Protein AF-0000000066036162 (afdb_homodimer)

Structure (mmCIF, N/CA/C/O backbone):
data_AF-0000000066036162-model_v1
#
loop_
_entity.id
_entity.type
_entity.pdbx_description
1 polymer 'HTH-type transcriptional regulator NfxB'
#
loop_
_atom_site.group_PDB
_atom_site.id
_atom_site.type_symbol
_atom_site.label_atom_id
_atom_site.label_alt_id
_atom_site.label_comp_id
_atom_site.label_asym_id
_atom_site.label_entity_id
_atom_site.label_seq_id
_atom_site.pdbx_PDB_ins_code
_atom_site.Cartn_x
_atom_site.Cartn_y
_atom_site.Cartn_z
_atom_site.occupancy
_atom_site.B_iso_or_equiv
_atom_site.auth_seq_id
_atom_site.auth_comp_id
_atom_site.auth_asym_id
_atom_site.auth_atom_id
_atom_site.pdbx_PDB_model_num
ATOM 1 N N . MET A 1 1 ? -10.398 25.141 8.586 1 45.78 1 MET A N 1
ATOM 2 C CA . MET A 1 1 ? -10.266 25.594 9.969 1 45.78 1 MET A CA 1
ATOM 3 C C . MET A 1 1 ? -8.938 25.125 10.57 1 45.78 1 MET A C 1
ATOM 5 O O . MET A 1 1 ? -8.609 23.938 10.531 1 45.78 1 MET A O 1
ATOM 9 N N . THR A 1 2 ? -8.062 26.062 10.648 1 52.06 2 THR A N 1
ATOM 10 C CA . THR A 1 2 ? -6.789 25.812 11.32 1 52.06 2 THR A CA 1
ATOM 11 C C . THR A 1 2 ? -7.02 25.203 12.703 1 52.06 2 THR A C 1
ATOM 13 O O . THR A 1 2 ? -7.621 25.844 13.578 1 52.06 2 THR A O 1
ATOM 16 N N . LEU A 1 3 ? -6.93 23.906 12.758 1 55.69 3 LEU A N 1
ATOM 17 C CA . LEU A 1 3 ? -7.199 23.219 14.016 1 55.69 3 LEU A CA 1
ATOM 18 C C . LEU A 1 3 ? -6.309 23.766 15.133 1 55.69 3 LEU A C 1
ATOM 20 O O . LEU A 1 3 ? -5.109 23.984 14.93 1 55.69 3 LEU A O 1
ATOM 24 N N . ILE A 1 4 ? -6.906 24.359 16.219 1 65.94 4 ILE A N 1
ATOM 25 C CA . ILE A 1 4 ? -6.207 24.734 17.438 1 65.94 4 ILE A CA 1
ATOM 26 C C . ILE A 1 4 ? -5.488 23.516 18.016 1 65.94 4 ILE A C 1
ATOM 28 O O . ILE A 1 4 ? -5.789 22.375 17.641 1 65.94 4 ILE A O 1
ATOM 32 N N . SER A 1 5 ? -4.438 23.688 18.812 1 69.56 5 SER A N 1
ATOM 33 C CA . SER A 1 5 ? -3.555 22.672 19.359 1 69.56 5 SER A CA 1
ATOM 34 C C . SER A 1 5 ? -4.352 21.516 19.969 1 69.56 5 SER A C 1
ATOM 36 O O . SER A 1 5 ? -4.027 20.344 19.75 1 69.56 5 SER A O 1
ATOM 38 N N . HIS A 1 6 ? -5.363 21.844 20.688 1 70.69 6 HIS A N 1
ATOM 39 C CA . HIS A 1 6 ? -6.188 20.812 21.312 1 70.69 6 HIS A CA 1
ATOM 40 C C . HIS A 1 6 ? -6.906 19.984 20.25 1 70.69 6 HIS A C 1
ATOM 42 O O . HIS A 1 6 ? -7.004 18.75 20.391 1 70.69 6 HIS A O 1
ATOM 48 N N . ASP A 1 7 ? -7.191 20.594 19.297 1 84.38 7 ASP A N 1
ATOM 49 C CA . ASP A 1 7 ? -7.891 19.922 18.203 1 84.38 7 ASP A CA 1
ATOM 50 C C . ASP A 1 7 ? -6.953 18.969 17.469 1 84.38 7 ASP A C 1
ATOM 52 O O . ASP A 1 7 ? -7.359 17.859 17.078 1 84.38 7 ASP A O 1
ATOM 56 N N . GLU A 1 8 ? -5.676 19.359 17.562 1 85.69 8 GLU A N 1
ATOM 57 C CA . GLU A 1 8 ? -4.723 18.531 16.844 1 85.69 8 GLU A CA 1
ATOM 58 C C . GLU A 1 8 ? -4.445 17.219 17.594 1 85.69 8 GLU A C 1
ATOM 60 O O . GLU A 1 8 ? -4.34 16.156 16.984 1 85.69 8 GLU A O 1
ATOM 65 N N . ARG A 1 9 ? -4.336 17.328 18.875 1 90.44 9 ARG A N 1
ATOM 66 C CA . ARG A 1 9 ? -4.133 16.141 19.703 1 90.44 9 ARG A CA 1
ATOM 67 C C . ARG A 1 9 ? -5.332 15.211 19.625 1 90.44 9 ARG A C 1
ATOM 69 O O . ARG A 1 9 ? -5.168 13.992 19.531 1 90.44 9 ARG A O 1
ATOM 76 N N . LEU A 1 10 ? -6.465 15.852 19.688 1 93.81 10 LEU A N 1
ATOM 77 C CA . LEU A 1 10 ? -7.691 15.062 19.625 1 93.81 10 LEU A CA 1
ATOM 78 C C . LEU A 1 10 ? -7.812 14.359 18.281 1 93.81 10 LEU A C 1
ATOM 80 O O . LEU A 1 10 ? -8.141 13.172 18.219 1 93.81 10 LEU A O 1
ATOM 84 N N . ILE A 1 11 ? -7.477 15.078 17.25 1 94.25 11 ILE A N 1
ATOM 85 C CA . ILE A 1 11 ? -7.586 14.531 15.898 1 94.25 11 ILE A CA 1
ATOM 86 C C . ILE A 1 11 ? -6.633 13.344 15.742 1 94.25 11 ILE A C 1
ATOM 88 O O . ILE A 1 11 ? -6.992 12.32 15.164 1 94.25 11 ILE A O 1
ATOM 92 N N . LYS A 1 12 ? -5.438 13.477 16.281 1 93.88 12 LYS A N 1
ATOM 93 C CA . LYS A 1 12 ? -4.461 12.398 16.219 1 93.88 12 LYS A CA 1
ATOM 94 C C . LYS A 1 12 ? -4.938 11.18 17 1 93.88 12 LYS A C 1
ATOM 96 O O . LYS A 1 12 ? -4.84 10.047 16.531 1 93.88 12 LYS A O 1
ATOM 101 N N . ALA A 1 13 ? -5.457 11.445 18.109 1 95.62 13 ALA A N 1
ATOM 102 C CA . ALA A 1 13 ? -5.973 10.367 18.953 1 95.62 13 ALA A CA 1
ATOM 103 C C . ALA A 1 13 ? -7.133 9.648 18.266 1 95.62 13 ALA A C 1
ATOM 105 O O . ALA 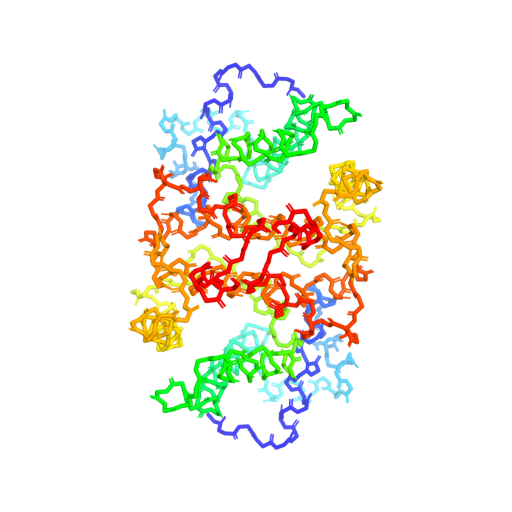A 1 13 ? -7.246 8.422 18.344 1 95.62 13 ALA A O 1
ATOM 106 N N . LEU A 1 14 ? -7.984 10.406 17.641 1 96.88 14 LEU A N 1
ATOM 107 C CA . LEU A 1 14 ? -9.148 9.836 16.969 1 96.88 14 LEU A CA 1
ATOM 108 C C . LEU A 1 14 ? -8.734 9.039 15.75 1 96.88 14 LEU A C 1
ATOM 110 O O . LEU A 1 14 ? -9.359 8.023 15.43 1 96.88 14 LEU A O 1
ATOM 114 N N . ALA A 1 15 ? -7.699 9.5 15.039 1 96.5 15 ALA A N 1
ATOM 115 C CA . ALA A 1 15 ? -7.16 8.742 13.914 1 96.5 15 ALA A CA 1
ATOM 116 C C . ALA A 1 15 ? -6.707 7.352 14.352 1 96.5 15 ALA A C 1
ATOM 118 O O . ALA A 1 15 ? -6.992 6.355 13.68 1 96.5 15 ALA A O 1
ATOM 119 N N . VAL A 1 16 ? -6.062 7.32 15.492 1 96.62 16 VAL A N 1
ATOM 120 C CA . VAL A 1 16 ? -5.598 6.051 16.047 1 96.62 16 VAL A CA 1
ATOM 121 C C . VAL A 1 16 ? -6.797 5.195 16.453 1 96.62 16 VAL A C 1
ATOM 123 O O . VAL A 1 16 ? -6.875 4.016 16.094 1 96.62 16 VAL A O 1
ATOM 126 N N . ALA A 1 17 ? -7.746 5.785 17.078 1 96.69 17 ALA A N 1
ATOM 127 C CA . ALA A 1 17 ? -8.891 5.078 17.641 1 96.69 17 ALA A CA 1
ATOM 128 C C . ALA A 1 17 ? -9.734 4.438 16.531 1 96.69 17 ALA A C 1
ATOM 130 O O . ALA A 1 17 ? -10.18 3.295 16.672 1 96.69 17 ALA A O 1
ATOM 131 N N . ILE A 1 18 ? -9.953 5.152 15.484 1 96 18 ILE A N 1
ATOM 132 C CA . ILE A 1 18 ? -10.828 4.656 14.438 1 96 18 ILE A CA 1
ATOM 133 C C . ILE A 1 18 ? -10.188 3.453 13.75 1 96 18 ILE A C 1
ATOM 135 O O . ILE A 1 18 ? -10.891 2.529 13.32 1 96 18 ILE A O 1
ATOM 139 N N . VAL A 1 19 ? -8.859 3.434 13.664 1 95.75 19 VAL A N 1
ATOM 140 C CA . VAL A 1 19 ? -8.133 2.324 13.047 1 95.75 19 VAL A CA 1
ATOM 141 C C . VAL A 1 19 ? -8.164 1.111 13.977 1 95.75 19 VAL A C 1
ATOM 143 O O . VAL A 1 19 ? -8.414 -0.011 13.531 1 95.75 19 VAL A O 1
ATOM 146 N N . ASP A 1 20 ? -8.008 1.331 15.234 1 94.19 20 ASP A N 1
ATOM 147 C CA . ASP A 1 20 ? -7.953 0.258 16.219 1 94.19 20 ASP A CA 1
ATOM 148 C C . ASP A 1 20 ? -9.336 -0.358 16.438 1 94.19 20 ASP A C 1
ATOM 150 O O . ASP A 1 20 ? -9.445 -1.548 16.734 1 94.19 20 ASP A O 1
ATOM 154 N N . ARG A 1 21 ? -10.328 0.507 16.297 1 94 21 ARG A N 1
ATOM 155 C CA . ARG A 1 21 ? -11.719 0.091 16.516 1 94 21 ARG A CA 1
ATOM 156 C C . ARG A 1 21 ? -12.602 0.535 15.344 1 94 21 ARG A C 1
ATOM 158 O O . ARG A 1 21 ? -13.438 1.424 15.5 1 94 21 ARG A O 1
ATOM 165 N N . PRO A 1 22 ? -12.484 -0.161 14.312 1 90.12 22 PRO A N 1
ATOM 166 C CA . PRO A 1 22 ? -13.164 0.312 13.102 1 90.12 22 PRO A CA 1
ATOM 167 C C . PRO A 1 22 ? -14.688 0.303 13.234 1 90.12 22 PRO A C 1
ATOM 169 O O . PRO A 1 22 ? -15.375 1.055 12.539 1 90.12 22 PRO A O 1
ATOM 172 N N . ARG A 1 23 ? -15.258 -0.4 14.203 1 90.62 23 ARG A N 1
ATOM 173 C CA . ARG A 1 23 ? -16.703 -0.487 14.359 1 90.62 23 ARG A CA 1
ATOM 174 C C . ARG A 1 23 ? -17.156 0.204 15.641 1 90.62 23 ARG A C 1
ATOM 176 O O . ARG A 1 23 ? -18.328 0.103 16.031 1 90.62 23 ARG A O 1
ATOM 183 N N . ALA A 1 24 ? -16.281 0.872 16.234 1 94.75 24 ALA A N 1
ATOM 184 C CA . ALA A 1 24 ? -16.594 1.523 17.5 1 94.75 24 ALA A CA 1
ATOM 185 C C . ALA A 1 24 ? -17.641 2.615 17.312 1 94.75 24 ALA A C 1
ATOM 187 O O . ALA A 1 24 ? -17.641 3.324 16.297 1 94.75 24 ALA A O 1
ATOM 188 N N . THR A 1 25 ? -18.5 2.744 18.297 1 94.56 25 THR A N 1
ATOM 189 C CA . THR A 1 25 ? -19.453 3.848 18.344 1 94.56 25 THR A CA 1
ATOM 190 C C . THR A 1 25 ? -18.734 5.16 18.672 1 94.56 25 THR A C 1
ATOM 192 O O . THR A 1 25 ? -17.578 5.156 19.078 1 94.56 25 THR A O 1
ATOM 195 N N . LEU A 1 26 ? -19.453 6.242 18.469 1 95.12 26 LEU A N 1
ATOM 196 C CA . LEU A 1 26 ? -18.891 7.535 18.844 1 95.12 26 LEU A CA 1
ATOM 197 C C . LEU A 1 26 ? -18.531 7.574 20.328 1 95.12 26 LEU A C 1
ATOM 199 O O . LEU A 1 26 ? -17.516 8.172 20.703 1 95.12 26 LEU A O 1
ATOM 203 N N . LYS A 1 27 ? -19.359 6.949 21.078 1 95.5 27 LYS A N 1
ATOM 204 C CA . LYS A 1 27 ? -19.078 6.879 22.516 1 95.5 27 LYS A CA 1
ATOM 205 C C . LYS A 1 27 ? -17.766 6.152 22.797 1 95.5 27 LYS A C 1
ATOM 207 O O . LYS A 1 27 ? -16.938 6.637 23.562 1 95.5 27 LYS A O 1
ATOM 212 N N . GLU A 1 28 ? -17.594 5.027 22.203 1 96.94 28 GLU A N 1
ATOM 213 C CA . GLU A 1 28 ? -16.375 4.234 22.375 1 96.94 28 GLU A CA 1
ATOM 214 C C . GLU A 1 28 ? -15.148 4.98 21.844 1 96.94 28 GLU A C 1
ATOM 216 O O . GLU A 1 28 ? -14.07 4.914 22.438 1 96.94 28 GLU 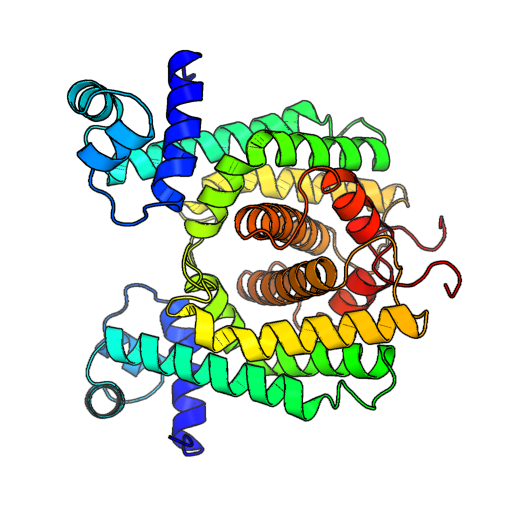A O 1
ATOM 221 N N . LEU A 1 29 ? -15.305 5.691 20.734 1 97.19 29 LEU A N 1
ATOM 222 C CA . LEU A 1 29 ? -14.211 6.48 20.172 1 97.19 29 LEU A CA 1
ATOM 223 C C . LEU A 1 29 ? -13.836 7.621 21.109 1 97.19 29 LEU A C 1
ATOM 225 O O . LEU A 1 29 ? -12.648 7.922 21.281 1 97.19 29 LEU A O 1
ATOM 229 N N . ALA A 1 30 ? -14.836 8.25 21.656 1 96.94 30 ALA A N 1
ATOM 230 C CA . ALA A 1 30 ? -14.602 9.328 22.625 1 96.94 30 ALA A CA 1
ATOM 231 C C . ALA A 1 30 ? -13.773 8.828 23.797 1 96.94 30 ALA A C 1
ATOM 233 O O . ALA A 1 30 ? -12.781 9.453 24.188 1 96.94 30 ALA A O 1
ATOM 234 N N . GLU A 1 31 ? -14.125 7.715 24.312 1 97.12 31 GLU A N 1
ATOM 235 C CA . GLU A 1 31 ? -13.414 7.105 25.438 1 97.12 31 GLU A CA 1
ATOM 236 C C . GLU A 1 31 ? -11.961 6.801 25.062 1 97.12 31 GLU A C 1
ATOM 238 O O . GLU A 1 31 ? -11.047 7.078 25.844 1 97.12 31 GLU A O 1
ATOM 243 N N . ALA A 1 32 ? -11.812 6.258 23.922 1 96.19 32 ALA A N 1
ATOM 244 C CA . ALA A 1 32 ? -10.484 5.902 23.453 1 96.19 32 ALA A CA 1
ATOM 245 C C . ALA A 1 32 ? -9.609 7.141 23.297 1 96.19 32 ALA A C 1
ATOM 247 O O . ALA A 1 32 ? -8.391 7.086 23.484 1 96.19 32 ALA A O 1
ATOM 248 N N . ALA A 1 33 ? -10.234 8.234 22.953 1 95.56 33 ALA A N 1
ATOM 249 C CA . ALA A 1 33 ? -9.508 9.477 22.719 1 95.56 33 ALA A CA 1
ATOM 250 C C . ALA A 1 33 ? -9.367 10.289 24 1 95.56 33 ALA A C 1
ATOM 252 O O . ALA A 1 33 ? -8.719 11.336 24.016 1 95.56 33 ALA A O 1
ATOM 253 N N . GLY A 1 34 ? -10.016 9.844 25.016 1 95.62 34 GLY A N 1
ATOM 254 C CA . GLY A 1 34 ? -9.883 10.492 26.312 1 95.62 34 GLY A CA 1
ATOM 255 C C . GLY A 1 34 ? -10.766 11.719 26.469 1 95.62 34 GLY A C 1
ATOM 256 O O . GLY A 1 34 ? -10.375 12.695 27.109 1 95.62 34 GLY A O 1
ATOM 257 N N . VAL A 1 35 ? -11.883 11.773 25.812 1 96.25 35 VAL A N 1
ATOM 258 C CA . VAL A 1 35 ? -12.82 12.883 25.922 1 96.25 35 VAL A CA 1
ATOM 259 C C . VAL A 1 35 ? -14.227 12.352 26.203 1 96.25 35 VAL A C 1
ATOM 261 O O . VAL A 1 35 ? -14.461 11.141 26.109 1 96.25 35 VAL A O 1
ATOM 264 N N . SER A 1 36 ? -15.055 13.258 26.578 1 95.5 36 SER A N 1
ATOM 265 C CA . SER A 1 36 ? -16.438 12.859 26.797 1 95.5 36 SER A CA 1
ATOM 266 C C . SER A 1 36 ? -17.188 12.68 25.484 1 95.5 36 SER A C 1
ATOM 268 O O . SER A 1 36 ? -16.781 13.234 24.453 1 95.5 36 SER A O 1
ATOM 270 N N . LYS A 1 37 ? -18.219 11.945 25.531 1 94.62 37 LYS A N 1
ATOM 271 C CA . LYS A 1 37 ? -19.094 11.789 24.375 1 94.62 37 LYS A CA 1
ATOM 272 C C . LYS A 1 37 ? -19.625 13.141 23.906 1 94.62 37 LYS A C 1
ATOM 274 O O . LYS A 1 37 ? -19.703 13.406 22.703 1 94.62 37 LYS A O 1
ATOM 279 N N . ALA A 1 38 ? -20 13.977 24.844 1 94.81 38 ALA A N 1
ATOM 280 C CA . ALA A 1 38 ? -20.531 15.305 24.531 1 94.81 38 ALA A CA 1
ATOM 281 C C . ALA A 1 38 ? -19.484 16.141 23.781 1 94.81 38 ALA A C 1
ATOM 283 O O . ALA A 1 38 ? -19.812 16.812 22.797 1 94.81 38 ALA A O 1
ATOM 284 N N . THR A 1 39 ? -18.344 16.078 24.156 1 94.06 39 THR A N 1
ATOM 285 C CA . THR A 1 39 ? -17.25 16.812 23.516 1 94.06 39 THR A CA 1
ATOM 286 C C . THR A 1 39 ? -17.047 16.344 22.078 1 94.06 39 THR A C 1
ATOM 288 O O . THR A 1 39 ? -16.922 17.172 21.172 1 94.06 39 THR A O 1
ATOM 291 N N . LEU A 1 40 ? -17.016 14.977 21.875 1 95.56 40 LEU A N 1
ATOM 292 C CA . LEU A 1 40 ? -16.812 14.445 20.531 1 95.56 40 LEU A CA 1
ATOM 293 C C . LEU A 1 40 ? -17.984 14.781 19.625 1 95.56 40 LEU A C 1
ATOM 295 O O . LEU A 1 40 ? -17.797 15.109 18.453 1 95.56 40 LEU A O 1
ATOM 299 N N . HIS A 1 41 ? -19.141 14.758 20.234 1 94.88 41 HIS A N 1
ATOM 300 C CA . HIS A 1 41 ? -20.328 15.094 19.469 1 94.88 41 HIS A CA 1
ATOM 301 C C . HIS A 1 41 ? -20.297 16.547 19 1 94.88 41 HIS A C 1
ATOM 303 O O . HIS A 1 41 ? -20.672 16.844 17.859 1 94.88 41 HIS A O 1
ATOM 309 N N . ARG A 1 42 ? -19.938 17.422 19.875 1 94.12 42 ARG A N 1
ATOM 310 C CA . ARG A 1 42 ? -19.812 18.828 19.5 1 94.12 42 ARG A CA 1
ATOM 311 C C . ARG A 1 42 ? -18.719 19.016 18.438 1 94.12 42 ARG A C 1
ATOM 313 O O . ARG A 1 42 ? -18.859 19.859 17.547 1 94.12 42 ARG A O 1
ATOM 320 N N . PHE A 1 43 ? -17.766 18.156 18.5 1 93.25 43 PHE A N 1
ATOM 321 C CA . PHE A 1 43 ? -16.578 18.266 17.656 1 93.25 43 PHE A CA 1
ATOM 322 C C . PHE A 1 43 ? -16.891 17.828 16.234 1 93.25 43 PHE A C 1
ATOM 324 O O . PHE A 1 43 ? -16.531 18.5 15.273 1 93.25 43 PHE A O 1
ATOM 331 N N . CYS A 1 44 ? -17.562 16.656 16.031 1 95.38 44 CYS A N 1
ATOM 332 C CA . CYS A 1 44 ? -17.719 16.125 14.68 1 95.38 44 CYS A CA 1
ATOM 333 C C . CYS A 1 44 ? -19.188 15.828 14.383 1 95.38 44 CYS A C 1
ATOM 335 O O . CYS A 1 44 ? -19.562 15.656 13.219 1 95.38 44 CYS A O 1
ATOM 337 N N . GLY A 1 45 ? -20.031 15.711 15.391 1 94.88 45 GLY A N 1
ATOM 338 C CA . GLY A 1 45 ? -21.453 15.445 15.211 1 94.88 45 GLY A CA 1
ATOM 339 C C . GLY A 1 45 ? -21.75 14 14.875 1 94.88 45 GLY A C 1
ATOM 340 O O . GLY A 1 45 ? -22.469 13.328 15.602 1 94.88 45 GLY A O 1
ATOM 341 N N . THR A 1 46 ? -21.141 13.453 13.758 1 94.69 46 THR A N 1
ATOM 342 C CA . THR A 1 46 ? -21.344 12.078 13.312 1 94.69 46 THR A CA 1
ATOM 343 C C . THR A 1 46 ? -20.031 11.398 12.984 1 94.69 46 THR A C 1
ATOM 345 O O . THR A 1 46 ? -19 12.062 12.852 1 94.69 46 THR A O 1
ATOM 348 N N . ARG A 1 47 ? -20.141 10.078 12.891 1 94.12 47 ARG A N 1
ATOM 349 C CA . ARG A 1 47 ? -18.953 9.312 12.523 1 94.12 47 ARG A CA 1
ATOM 350 C C . ARG A 1 47 ? -18.484 9.672 11.117 1 94.12 47 ARG A C 1
ATOM 352 O O . ARG A 1 47 ? -17.281 9.773 10.867 1 94.12 47 ARG A O 1
ATOM 359 N N . ASP A 1 48 ? -19.422 9.891 10.195 1 94.94 48 ASP A N 1
ATOM 360 C CA . ASP A 1 48 ? -19.078 10.25 8.828 1 94.94 48 ASP A CA 1
ATOM 361 C C . ASP A 1 48 ? -18.344 11.594 8.781 1 94.94 48 ASP A C 1
ATOM 363 O O . ASP A 1 48 ? -17.375 11.758 8.039 1 94.94 48 ASP A O 1
ATOM 367 N N . ASN A 1 49 ? -18.797 12.469 9.539 1 96.19 49 ASN A N 1
ATOM 368 C CA . ASN A 1 49 ? -18.141 13.766 9.609 1 96.19 49 ASN A CA 1
ATOM 369 C C . ASN A 1 49 ? -16.75 13.664 10.203 1 96.19 49 ASN A C 1
ATOM 371 O O . ASN A 1 49 ? -15.836 14.383 9.789 1 96.19 49 ASN A O 1
ATOM 375 N N . LEU A 1 50 ? -16.625 12.844 11.227 1 95.94 50 LEU A N 1
ATOM 376 C CA . LEU A 1 50 ? -15.312 12.617 11.812 1 95.94 50 LEU A CA 1
ATOM 377 C C . LEU A 1 50 ? -14.328 12.117 10.75 1 95.94 50 LEU A C 1
ATOM 379 O O . LEU A 1 50 ? -13.211 12.625 10.656 1 95.94 50 LEU A O 1
ATOM 383 N N . VAL A 1 51 ? -14.727 11.141 9.953 1 95.94 51 VAL A N 1
ATOM 384 C CA . VAL A 1 51 ? -13.883 10.57 8.906 1 95.94 51 VAL A CA 1
ATOM 385 C C . VAL A 1 51 ? -13.484 11.664 7.918 1 95.94 51 VAL A C 1
ATOM 387 O O . VAL A 1 51 ? -12.312 11.766 7.539 1 95.94 51 VAL A O 1
ATOM 390 N N . GLN A 1 52 ? -14.422 12.484 7.512 1 95.56 52 GLN A N 1
ATOM 391 C CA . GLN A 1 52 ? -14.148 13.586 6.602 1 95.56 52 GLN A CA 1
ATOM 392 C C . GLN A 1 52 ? -13.141 14.562 7.211 1 95.56 52 GLN A C 1
ATOM 394 O O . GLN A 1 52 ? -12.227 15.023 6.531 1 95.56 52 GLN A O 1
ATOM 399 N N . MET A 1 53 ? -13.32 14.844 8.469 1 95.56 53 MET A N 1
ATOM 400 C CA . MET A 1 53 ? -12.414 15.75 9.172 1 95.56 53 MET A CA 1
ATOM 401 C C . MET A 1 53 ? -11 15.18 9.211 1 95.56 53 MET A C 1
ATOM 403 O O . MET A 1 53 ? -10.031 15.914 9.023 1 95.56 53 MET A O 1
ATOM 407 N N . LEU A 1 54 ? -10.938 13.938 9.469 1 96.75 54 LEU A N 1
ATOM 408 C CA . LEU A 1 54 ? -9.641 13.281 9.508 1 96.75 54 LEU A CA 1
ATOM 409 C C . LEU A 1 54 ? -8.984 13.289 8.125 1 96.75 54 LEU A C 1
ATOM 411 O O . LEU A 1 54 ? -7.781 13.516 8.008 1 96.75 54 LEU A O 1
ATOM 415 N N . GLU A 1 55 ? -9.695 13.039 7.039 1 96.81 55 GLU A N 1
ATOM 416 C CA . GLU A 1 55 ? -9.164 13.117 5.68 1 96.81 55 GLU A CA 1
ATOM 417 C C . GLU A 1 55 ? -8.719 14.539 5.34 1 96.81 55 GLU A C 1
ATOM 419 O O . GLU A 1 55 ? -7.668 14.734 4.734 1 96.81 55 GLU A O 1
ATOM 424 N N . ASP A 1 56 ? -9.531 15.508 5.77 1 95.94 56 ASP A N 1
ATOM 425 C CA . ASP A 1 56 ? -9.164 16.906 5.582 1 95.94 56 ASP A CA 1
ATOM 426 C C . ASP A 1 56 ? -7.848 17.234 6.285 1 95.94 56 ASP A C 1
ATOM 428 O O . ASP A 1 56 ? -6.984 17.906 5.719 1 95.94 56 ASP A O 1
ATOM 432 N N . HIS A 1 57 ? -7.766 16.766 7.457 1 96.25 57 HIS A N 1
ATOM 433 C CA . HIS A 1 57 ? -6.523 16.969 8.203 1 96.25 57 HIS A CA 1
ATOM 434 C C . HIS A 1 57 ? -5.352 16.281 7.508 1 96.25 57 HIS A C 1
ATOM 436 O O . HIS A 1 57 ? -4.25 16.844 7.449 1 96.25 57 HIS A O 1
ATOM 442 N N . GLY A 1 58 ? -5.578 15.086 6.996 1 97.06 58 GLY A N 1
ATOM 443 C CA . GLY A 1 58 ? -4.555 14.406 6.219 1 97.06 58 GLY A CA 1
ATOM 444 C C . GLY A 1 58 ? -4.07 15.211 5.027 1 97.06 58 GLY A C 1
ATOM 445 O O . GLY A 1 58 ? -2.867 15.305 4.781 1 97.06 58 GLY A O 1
ATOM 446 N N . GLU A 1 59 ? -4.992 15.75 4.312 1 96.88 59 GLU A N 1
ATOM 447 C CA . GLU A 1 59 ? -4.641 16.609 3.184 1 96.88 59 GLU A CA 1
ATOM 448 C C . GLU A 1 59 ? -3.77 17.781 3.631 1 96.88 59 GLU A C 1
ATOM 450 O O . GLU A 1 59 ? -2.744 18.062 3.012 1 96.88 59 GLU A O 1
ATOM 455 N N . THR A 1 60 ? -4.172 18.422 4.711 1 96.38 60 THR A N 1
ATOM 456 C CA . THR A 1 60 ? -3.436 19.562 5.246 1 96.38 60 THR A CA 1
ATOM 457 C C . THR A 1 60 ? -2.016 19.156 5.633 1 96.38 60 THR A C 1
ATOM 459 O O . THR A 1 60 ? -1.051 19.828 5.266 1 96.38 60 THR A O 1
ATOM 462 N N . VAL A 1 61 ? -1.894 18.078 6.289 1 96.81 61 VAL A N 1
ATOM 463 C CA . VAL A 1 61 ? -0.607 17.594 6.773 1 96.81 61 VAL A CA 1
ATOM 464 C C . VAL A 1 61 ? 0.3 17.25 5.594 1 96.81 61 VAL A C 1
ATOM 466 O O . VAL A 1 61 ? 1.473 17.641 5.574 1 96.81 61 VAL A O 1
ATOM 469 N N . LEU A 1 62 ? -0.212 16.562 4.586 1 97.69 62 LEU A N 1
ATOM 470 C CA . LEU A 1 62 ? 0.596 16.172 3.434 1 97.69 62 LEU A CA 1
ATOM 471 C C . LEU A 1 62 ? 1.094 17.406 2.68 1 97.69 62 LEU A C 1
ATOM 473 O O . LEU A 1 62 ? 2.236 17.422 2.217 1 97.69 62 LEU A O 1
ATOM 477 N N . ASN A 1 63 ? 0.268 18.375 2.564 1 96.81 63 ASN A N 1
ATOM 478 C CA . ASN A 1 63 ? 0.704 19.625 1.929 1 96.81 63 ASN A CA 1
ATOM 479 C C . ASN A 1 63 ? 1.747 20.344 2.773 1 96.81 63 ASN A C 1
ATOM 481 O O . ASN A 1 63 ? 2.678 20.953 2.236 1 96.81 63 ASN A O 1
ATOM 485 N N . GLN A 1 64 ? 1.57 20.297 4.07 1 96.44 64 GLN A N 1
ATOM 486 C CA . GLN A 1 64 ? 2.557 20.891 4.969 1 96.44 64 GLN A CA 1
ATOM 487 C C . GLN A 1 64 ? 3.902 20.188 4.852 1 96.44 64 GLN A C 1
ATOM 489 O O . GLN A 1 64 ? 4.953 20.828 4.938 1 96.44 64 GLN A O 1
ATOM 494 N N . ILE A 1 65 ? 3.895 18.875 4.723 1 97.5 65 ILE A N 1
ATOM 495 C CA . ILE A 1 65 ? 5.117 18.109 4.531 1 97.5 65 ILE A CA 1
ATOM 496 C C . ILE A 1 65 ? 5.859 18.609 3.297 1 97.5 65 ILE A C 1
ATOM 498 O O . ILE A 1 65 ? 7.066 18.859 3.35 1 97.5 65 ILE A O 1
ATOM 502 N N . ILE A 1 66 ? 5.148 18.781 2.197 1 97.75 66 ILE A N 1
ATOM 503 C CA . ILE A 1 66 ? 5.738 19.25 0.951 1 97.75 66 ILE A CA 1
ATOM 504 C C . ILE A 1 66 ? 6.367 20.625 1.169 1 97.75 66 ILE A C 1
ATOM 506 O O . ILE A 1 66 ? 7.504 20.875 0.75 1 97.75 66 ILE A O 1
ATOM 510 N N . GLN A 1 67 ? 5.656 21.469 1.849 1 95.94 67 GLN A N 1
ATOM 511 C CA . GLN A 1 67 ? 6.137 22.828 2.092 1 95.94 67 GLN A CA 1
ATOM 512 C C . GLN A 1 67 ? 7.371 22.828 2.99 1 95.94 67 GLN A C 1
ATOM 514 O O . GLN A 1 67 ? 8.312 23.594 2.768 1 95.94 67 GLN A O 1
ATOM 519 N N . ALA A 1 68 ? 7.383 21.984 3.889 1 96.38 68 ALA A N 1
ATOM 520 C CA . ALA A 1 68 ? 8.461 21.953 4.875 1 96.38 68 ALA A CA 1
ATOM 521 C C . ALA A 1 68 ? 9.75 21.406 4.262 1 96.38 68 ALA A C 1
ATOM 523 O O . ALA A 1 68 ? 10.844 21.672 4.754 1 96.38 68 ALA A O 1
ATOM 524 N N . CYS A 1 69 ? 9.695 20.641 3.205 1 97 69 CYS A N 1
ATOM 525 C CA . CYS A 1 69 ? 10.836 19.906 2.684 1 97 69 CYS A CA 1
ATOM 526 C C . CYS A 1 69 ? 11.562 20.703 1.606 1 97 69 CYS A C 1
ATOM 528 O O . CYS A 1 69 ? 12.625 20.297 1.133 1 97 69 CYS A O 1
ATOM 530 N N . ASP A 1 70 ? 11.109 21.891 1.204 1 94.06 70 ASP A N 1
ATOM 531 C CA . ASP A 1 70 ? 11.742 22.766 0.23 1 94.06 70 ASP A CA 1
ATOM 532 C C . ASP A 1 70 ? 12.203 21.984 -1 1 94.06 70 ASP A C 1
ATOM 534 O O . ASP A 1 70 ? 13.375 22.062 -1.389 1 94.06 70 ASP A O 1
ATOM 538 N N . LEU A 1 71 ? 11.328 21.234 -1.644 1 95.31 71 LEU A N 1
ATOM 539 C CA . LEU A 1 71 ? 11.625 20.25 -2.68 1 95.31 71 LEU A CA 1
ATOM 540 C C . LEU A 1 71 ? 12.203 20.922 -3.918 1 95.31 71 LEU A C 1
ATOM 542 O O . LEU A 1 71 ? 12.898 20.297 -4.715 1 95.31 71 LEU A O 1
ATOM 546 N N . GLU A 1 72 ? 12.039 22.203 -4.09 1 92 72 GLU A N 1
ATOM 547 C CA . GLU A 1 72 ? 12.461 22.906 -5.293 1 92 72 GLU A CA 1
ATOM 548 C C . GLU A 1 72 ? 13.898 23.406 -5.164 1 92 72 GLU A C 1
ATOM 550 O O . GLU A 1 72 ? 14.586 23.594 -6.172 1 92 72 GLU A O 1
ATOM 555 N N . HIS A 1 73 ? 14.398 23.578 -3.936 1 93.62 73 HIS A N 1
ATOM 556 C CA . HIS A 1 73 ? 15.695 24.219 -3.787 1 93.62 73 HIS A CA 1
ATOM 557 C C . HIS A 1 73 ? 16.688 23.312 -3.07 1 93.62 73 HIS A C 1
ATOM 559 O O . HIS A 1 73 ? 17.891 23.391 -3.32 1 93.62 73 HIS A O 1
ATOM 565 N N . ALA A 1 74 ? 16.219 22.469 -2.211 1 95.31 74 ALA A N 1
ATOM 566 C CA . ALA A 1 74 ? 17.109 21.594 -1.438 1 95.31 74 ALA A CA 1
ATOM 567 C C . ALA A 1 74 ? 17.797 20.578 -2.336 1 95.31 74 ALA A C 1
ATOM 569 O O . ALA A 1 74 ? 17.266 20.219 -3.391 1 95.31 74 ALA A O 1
ATOM 570 N N . GLU A 1 75 ? 19.047 20.141 -1.88 1 97 75 GLU A N 1
ATOM 571 C CA . GLU A 1 75 ? 19.656 19 -2.545 1 97 75 GLU A CA 1
ATOM 572 C C . GLU A 1 75 ? 18.75 17.781 -2.508 1 97 75 GLU A C 1
ATOM 574 O O . GLU A 1 75 ? 18.141 17.484 -1.477 1 97 75 GLU A O 1
ATOM 579 N N . PRO A 1 76 ? 18.672 17.047 -3.592 1 96.75 76 PRO A N 1
ATOM 580 C CA . PRO A 1 76 ? 17.672 15.977 -3.719 1 96.75 76 PRO A CA 1
ATOM 581 C C . PRO A 1 76 ? 17.781 14.938 -2.605 1 96.75 76 PRO A C 1
ATOM 583 O O . PRO A 1 76 ? 16.75 14.523 -2.053 1 96.75 76 PRO A O 1
ATOM 586 N N . LEU A 1 77 ? 18.938 14.531 -2.271 1 96.88 77 LEU A N 1
ATOM 587 C CA . LEU A 1 77 ? 19.094 13.516 -1.241 1 96.88 77 LEU A CA 1
ATOM 588 C C . LEU A 1 77 ? 18.672 14.055 0.124 1 96.88 77 LEU A C 1
ATOM 590 O O . LEU A 1 77 ? 18.016 13.359 0.903 1 96.88 77 LEU A O 1
ATOM 594 N N . GLU A 1 78 ? 19.047 15.258 0.395 1 97.25 78 GLU A N 1
ATOM 595 C CA . GLU A 1 78 ? 18.641 15.906 1.635 1 97.25 78 GLU A CA 1
ATOM 596 C C . GLU A 1 78 ? 17.125 16.047 1.702 1 97.25 78 GLU A C 1
ATOM 598 O O . GLU A 1 78 ? 16.516 15.789 2.744 1 97.25 78 GLU A O 1
ATOM 603 N N . ALA A 1 79 ? 16.531 16.469 0.622 1 98.06 79 ALA A N 1
ATOM 604 C CA . ALA A 1 79 ? 15.078 16.609 0.539 1 98.06 79 ALA A CA 1
ATOM 605 C C . ALA A 1 79 ? 14.375 15.273 0.752 1 98.06 79 ALA A C 1
ATOM 607 O O . ALA A 1 79 ? 13.352 15.203 1.427 1 98.06 79 ALA A O 1
ATOM 608 N N . LEU A 1 80 ? 14.93 14.188 0.2 1 98.25 80 LEU A N 1
ATOM 609 C CA . LEU A 1 80 ? 14.367 12.852 0.363 1 98.25 80 LEU A CA 1
ATOM 610 C C . LEU A 1 80 ? 14.367 12.438 1.831 1 98.25 80 LEU A C 1
ATOM 612 O O . LEU A 1 80 ? 13.375 11.898 2.328 1 98.25 80 LEU A O 1
ATOM 616 N N . GLN A 1 81 ? 15.469 12.703 2.502 1 97.75 81 GLN A N 1
ATOM 617 C CA . GLN A 1 81 ? 15.57 12.391 3.924 1 97.75 81 GLN A CA 1
ATOM 618 C C . GLN A 1 81 ? 14.531 13.164 4.734 1 97.75 81 GLN A C 1
ATOM 620 O O . GLN A 1 81 ? 13.898 12.602 5.629 1 97.75 81 GLN A O 1
ATOM 625 N N . ARG A 1 82 ? 14.367 14.414 4.418 1 98.31 82 ARG A N 1
ATOM 626 C CA . ARG A 1 82 ? 13.359 15.227 5.086 1 98.31 82 ARG A CA 1
ATOM 627 C C . ARG A 1 82 ? 11.953 14.711 4.801 1 98.31 82 ARG A C 1
ATOM 629 O O . ARG A 1 82 ? 11.117 14.633 5.699 1 98.31 82 ARG A O 1
ATOM 636 N N . LEU A 1 83 ? 11.688 14.375 3.523 1 98.62 83 LEU A N 1
ATOM 637 C CA . LEU A 1 83 ? 10.398 13.812 3.139 1 98.62 83 LEU A CA 1
ATOM 638 C C . LEU A 1 83 ? 10.062 12.586 3.99 1 98.62 83 LEU A C 1
ATOM 640 O O . LEU A 1 83 ? 8.961 12.492 4.535 1 98.62 83 LEU A O 1
ATOM 644 N N . ILE A 1 84 ? 11.016 11.688 4.117 1 98.62 84 ILE A N 1
ATOM 645 C CA . ILE A 1 84 ? 10.812 10.461 4.875 1 98.62 84 ILE A CA 1
ATOM 646 C C . ILE A 1 84 ? 10.539 10.797 6.34 1 98.62 84 ILE A C 1
ATOM 648 O O . ILE A 1 84 ? 9.547 10.344 6.918 1 98.62 84 ILE A O 1
ATOM 652 N N . LYS A 1 85 ? 11.367 11.609 6.949 1 98.19 85 LYS A N 1
ATOM 653 C CA . LYS A 1 85 ? 11.258 11.977 8.359 1 98.19 85 LYS A CA 1
ATOM 654 C C . LYS A 1 85 ? 9.93 12.672 8.641 1 98.19 85 LYS A C 1
ATOM 656 O O . LYS A 1 85 ? 9.25 12.352 9.617 1 98.19 85 LYS A O 1
ATOM 661 N N . GLU A 1 86 ? 9.586 13.641 7.801 1 98.19 86 GLU A N 1
ATOM 662 C CA . GLU A 1 86 ? 8.352 14.391 8 1 98.19 86 GLU A CA 1
ATOM 663 C C . GLU A 1 86 ? 7.129 13.484 7.883 1 98.19 86 GLU A C 1
ATOM 665 O O . GLU A 1 86 ? 6.18 13.609 8.664 1 98.19 86 GLU A O 1
ATOM 670 N N . HIS A 1 87 ? 7.086 12.594 6.91 1 98.5 87 HIS A N 1
ATOM 671 C CA . HIS A 1 87 ? 5.977 11.648 6.812 1 98.5 87 HIS A CA 1
ATOM 672 C C . HIS A 1 87 ? 5.875 10.789 8.07 1 98.5 87 HIS A C 1
ATOM 674 O O . HIS A 1 87 ? 4.785 10.625 8.625 1 98.5 87 HIS A O 1
ATOM 680 N N . LEU A 1 88 ? 7.031 10.289 8.547 1 98 88 LEU A N 1
ATOM 681 C CA . LEU A 1 88 ? 7.035 9.375 9.68 1 98 88 LEU A CA 1
ATOM 682 C C . LEU A 1 88 ? 6.609 10.094 10.961 1 98 88 LEU A C 1
ATOM 684 O O . LEU A 1 88 ? 6.137 9.461 11.906 1 98 88 LEU A O 1
ATOM 688 N N . THR A 1 89 ? 6.773 11.422 11.023 1 96.75 89 THR A N 1
ATOM 689 C CA . THR A 1 89 ? 6.289 12.211 12.148 1 96.75 89 THR A CA 1
ATOM 690 C C . THR A 1 89 ? 4.77 12.141 12.242 1 96.75 89 THR A C 1
ATOM 692 O O . THR A 1 89 ? 4.195 12.391 13.305 1 96.75 89 THR A O 1
ATOM 695 N N . HIS A 1 90 ? 4.117 11.781 11.195 1 96.56 90 HIS A N 1
ATOM 696 C CA . HIS A 1 90 ? 2.658 11.719 11.148 1 96.56 90 HIS A CA 1
ATOM 697 C C . HIS A 1 90 ? 2.176 10.305 10.859 1 96.56 90 HIS A C 1
ATOM 699 O O . HIS A 1 90 ? 1.16 10.117 10.188 1 96.56 90 HIS A O 1
ATOM 705 N N . ARG A 1 91 ? 2.906 9.32 11.367 1 96.38 91 ARG A N 1
ATOM 706 C CA . ARG A 1 91 ? 2.68 7.918 11.039 1 96.38 91 ARG A CA 1
ATOM 707 C C . ARG A 1 91 ? 1.257 7.492 11.391 1 96.38 91 ARG A C 1
ATOM 709 O O . ARG A 1 91 ? 0.635 6.719 10.656 1 96.38 91 ARG A O 1
ATOM 716 N N . GLU A 1 92 ? 0.641 8 12.477 1 95.19 92 GLU A N 1
ATOM 717 C CA . GLU A 1 92 ? -0.698 7.586 12.883 1 95.19 92 GLU A CA 1
ATOM 718 C C . GLU A 1 92 ? -1.748 8.039 11.875 1 95.19 92 GLU A C 1
ATOM 720 O O . GLU A 1 92 ? -2.678 7.289 11.562 1 95.19 92 GLU A O 1
ATOM 725 N N . LEU A 1 93 ? -1.571 9.234 11.422 1 96.69 93 LEU A N 1
ATOM 726 C CA . LEU A 1 93 ? -2.479 9.75 10.398 1 96.69 93 LEU A CA 1
ATOM 727 C C . LEU A 1 93 ? -2.324 8.992 9.094 1 96.69 93 LEU A C 1
ATOM 729 O O . LEU A 1 93 ? -3.311 8.727 8.406 1 96.69 93 LEU A O 1
ATOM 733 N N . LEU A 1 94 ? -1.104 8.633 8.734 1 97.56 94 LEU A N 1
ATOM 734 C CA . LEU A 1 94 ? -0.849 7.875 7.508 1 97.56 94 LEU A CA 1
ATOM 735 C C . LEU A 1 94 ? -1.499 6.5 7.574 1 97.56 94 LEU A C 1
ATOM 737 O O . LEU A 1 94 ? -2.066 6.027 6.586 1 97.56 94 LEU A O 1
ATOM 741 N N . VAL A 1 95 ? -1.42 5.863 8.727 1 97.25 95 VAL A N 1
ATOM 742 C CA . VAL A 1 95 ? -2.061 4.566 8.906 1 97.25 95 VAL A CA 1
ATOM 743 C C . VAL A 1 95 ? -3.564 4.695 8.672 1 97.25 95 VAL A C 1
ATOM 745 O O . VAL A 1 95 ? -4.168 3.861 7.988 1 97.25 95 VAL A O 1
ATOM 748 N N . PHE A 1 96 ? -4.16 5.738 9.25 1 97.56 96 PHE A N 1
ATOM 749 C CA . PHE A 1 96 ? -5.578 5.988 9.008 1 97.56 96 PHE A CA 1
ATOM 750 C C . PHE A 1 96 ? -5.863 6.102 7.52 1 97.56 96 PHE A C 1
ATOM 752 O O . PHE A 1 96 ? -6.82 5.512 7.016 1 97.56 96 PHE A O 1
ATOM 759 N N . LEU A 1 97 ? -5.027 6.832 6.762 1 96.62 97 LEU A N 1
ATOM 760 C CA . LEU A 1 97 ? -5.254 7.062 5.34 1 96.62 97 LEU A CA 1
ATOM 761 C C . LEU A 1 97 ? -5.105 5.77 4.551 1 96.62 97 LEU A C 1
ATOM 763 O O . LEU A 1 97 ? -5.781 5.574 3.535 1 96.62 97 LEU A O 1
ATOM 767 N N . VAL A 1 98 ? -4.242 4.805 4.969 1 95 98 VAL A N 1
ATOM 768 C CA . VAL A 1 98 ? -4.121 3.488 4.348 1 95 98 VAL A CA 1
ATOM 769 C C . VAL A 1 98 ? -5.48 2.801 4.324 1 95 98 VAL A C 1
ATOM 771 O O . VAL A 1 98 ? -5.887 2.246 3.301 1 95 98 VAL A O 1
ATOM 774 N N . PHE A 1 99 ? -6.168 2.982 5.398 1 95.12 99 PHE A N 1
ATOM 775 C CA . PHE A 1 99 ? -7.402 2.221 5.543 1 95.12 99 PHE A CA 1
ATOM 776 C C . PHE A 1 99 ? -8.578 2.982 4.953 1 95.12 99 PHE A C 1
ATOM 778 O O . PHE A 1 99 ? -9.695 2.453 4.871 1 95.12 99 PHE A O 1
ATOM 785 N N . GLN A 1 100 ? -8.367 4.242 4.543 1 94.31 100 GLN A N 1
ATOM 786 C CA . GLN A 1 100 ? -9.383 5.012 3.83 1 94.31 100 GLN A CA 1
ATOM 787 C C . GLN A 1 100 ? -9.289 4.785 2.324 1 94.31 100 GLN A C 1
ATOM 789 O O . GLN A 1 100 ? -10.188 5.18 1.573 1 94.31 100 GLN A O 1
ATOM 794 N N . TYR A 1 101 ? -8.219 4.176 1.894 1 94.44 101 TYR A N 1
ATOM 795 C CA . TYR A 1 101 ? -7.945 4.07 0.465 1 94.44 101 TYR A CA 1
ATOM 796 C C . TYR A 1 101 ? -9.031 3.262 -0.24 1 94.44 101 TYR A C 1
ATOM 798 O O . TYR A 1 101 ? -9.336 2.141 0.166 1 94.44 101 TYR A O 1
ATOM 806 N N . ARG A 1 102 ? -9.695 3.838 -1.179 1 93.44 102 ARG A N 1
ATOM 807 C CA . ARG A 1 102 ? -10.75 3.271 -2.016 1 93.44 102 ARG A CA 1
ATOM 808 C C . ARG A 1 102 ? -10.445 3.486 -3.494 1 93.44 102 ARG A C 1
ATOM 810 O O . ARG A 1 102 ? -9.555 4.258 -3.846 1 93.44 102 ARG A O 1
ATOM 817 N N . PRO A 1 103 ? -11.156 2.797 -4.367 1 92.12 103 PRO A N 1
ATOM 818 C CA . PRO A 1 103 ? -10.797 2.836 -5.785 1 92.12 103 PRO A CA 1
ATOM 819 C C . PRO A 1 103 ? -10.781 4.254 -6.352 1 92.12 103 PRO A C 1
ATOM 821 O O . PRO A 1 103 ? -9.977 4.562 -7.23 1 92.12 103 PRO A O 1
ATOM 824 N N . ASP A 1 104 ? -11.633 5.086 -5.836 1 91.56 104 ASP A N 1
ATOM 825 C CA . ASP A 1 104 ? -11.727 6.434 -6.383 1 91.56 104 ASP A CA 1
ATOM 826 C C . ASP A 1 104 ? -11.008 7.441 -5.488 1 91.56 104 ASP A C 1
ATOM 828 O O . ASP A 1 104 ? -11.172 8.656 -5.66 1 91.56 104 ASP A O 1
ATOM 832 N N . PHE A 1 105 ? -10.203 6.973 -4.594 1 93.94 105 PHE A N 1
ATOM 833 C CA . PHE A 1 105 ? -9.594 7.816 -3.576 1 93.94 105 PHE A CA 1
ATOM 834 C C . PHE A 1 105 ? -8.688 8.867 -4.215 1 93.94 105 PHE A C 1
ATOM 836 O O . PHE A 1 105 ? -8.656 10.016 -3.766 1 93.94 105 PHE A O 1
ATOM 843 N N . LEU A 1 106 ? -8.047 8.57 -5.328 1 93.81 106 LEU A N 1
ATOM 844 C CA . LEU A 1 106 ? -7.09 9.469 -5.961 1 93.81 106 LEU A CA 1
ATOM 845 C C . LEU A 1 106 ? -7.602 9.938 -7.32 1 93.81 106 LEU A C 1
ATOM 847 O O . LEU A 1 106 ? -6.824 10.422 -8.148 1 93.81 106 LEU A O 1
ATOM 851 N N . ASP A 1 107 ? -8.844 9.703 -7.539 1 92.19 107 ASP A N 1
ATOM 852 C CA . ASP A 1 107 ? -9.438 10.156 -8.789 1 92.19 107 ASP A CA 1
ATOM 853 C C . ASP A 1 107 ? -9.383 11.672 -8.914 1 92.19 107 ASP A C 1
ATOM 855 O O . ASP A 1 107 ? -10.039 12.391 -8.148 1 92.19 107 ASP A O 1
ATOM 859 N N . PRO A 1 108 ? -8.734 12.156 -9.883 1 91.38 108 PRO A N 1
ATOM 860 C CA . PRO A 1 108 ? -8.57 13.609 -9.977 1 91.38 108 PRO A CA 1
ATOM 861 C C . PRO A 1 108 ? -9.875 14.336 -10.297 1 91.38 108 PRO A C 1
ATOM 863 O O . PRO A 1 108 ? -9.969 15.555 -10.117 1 91.38 108 PRO A O 1
ATOM 866 N N . HIS A 1 109 ? -10.844 13.68 -10.789 1 90.31 109 HIS A N 1
ATOM 867 C CA . HIS A 1 109 ? -12.109 14.297 -11.172 1 90.31 109 HIS A CA 1
ATOM 868 C C . HIS A 1 109 ? -13.133 14.188 -10.047 1 90.31 109 HIS A C 1
ATOM 870 O O . HIS A 1 109 ? -14.297 14.562 -10.227 1 90.31 109 HIS A O 1
ATOM 876 N N . GLY A 1 110 ? -12.742 13.758 -8.906 1 90.75 110 GLY A N 1
ATOM 877 C CA . GLY A 1 110 ? -13.602 13.609 -7.742 1 90.75 110 GLY A CA 1
ATOM 878 C C . GLY A 1 110 ? -12.922 14.016 -6.449 1 90.75 110 GLY A C 1
ATOM 879 O O . GLY A 1 110 ? -12.305 15.078 -6.367 1 90.75 110 GLY A O 1
ATOM 880 N N . GLU A 1 111 ? -13.133 13.211 -5.445 1 87.5 111 GLU A N 1
ATOM 881 C CA . GLU A 1 111 ? -12.594 13.477 -4.117 1 87.5 111 GLU A CA 1
ATOM 882 C C . GLU A 1 111 ? -11.062 13.43 -4.125 1 87.5 111 GLU A C 1
ATOM 884 O O . GLU A 1 111 ? -10.414 14.023 -3.266 1 87.5 111 GLU A O 1
ATOM 889 N N . GLY A 1 112 ? -10.578 12.789 -5.121 1 92.88 112 GLY A N 1
ATOM 890 C CA . GLY A 1 112 ? -9.133 12.633 -5.207 1 92.88 112 GLY A CA 1
ATOM 891 C C . GLY A 1 112 ? -8.43 13.891 -5.664 1 92.88 112 GLY A C 1
ATOM 892 O O . GLY A 1 112 ? -7.199 13.984 -5.598 1 92.88 112 GLY A O 1
ATOM 893 N N . ALA A 1 113 ? -9.125 14.883 -6.137 1 94.69 113 ALA A N 1
ATOM 894 C CA . ALA A 1 113 ? -8.555 16.156 -6.543 1 94.69 113 ALA A CA 1
ATOM 895 C C . ALA A 1 113 ? -7.758 16.797 -5.41 1 94.69 113 ALA A C 1
ATOM 897 O O . ALA A 1 113 ? -6.75 17.453 -5.648 1 94.69 113 ALA A O 1
ATOM 898 N N . ARG A 1 114 ? -8.164 16.531 -4.215 1 95.19 114 ARG A N 1
ATOM 899 C CA . ARG A 1 114 ? -7.535 17.141 -3.043 1 95.19 114 ARG A CA 1
ATOM 900 C C . ARG A 1 114 ? -6.09 16.672 -2.9 1 95.19 114 ARG A C 1
ATOM 902 O O . ARG A 1 114 ? -5.27 17.375 -2.289 1 95.19 114 ARG A O 1
ATOM 909 N N . TRP A 1 115 ? -5.766 15.531 -3.451 1 96.94 115 TRP A N 1
ATOM 910 C CA . TRP A 1 115 ? -4.445 14.938 -3.27 1 96.94 115 TRP A CA 1
ATOM 911 C C . TRP A 1 115 ? -3.508 15.328 -4.406 1 96.94 115 TRP A C 1
ATOM 913 O O . TRP A 1 115 ? -2.311 15.039 -4.359 1 96.94 115 TRP A O 1
ATOM 923 N N . GLN A 1 116 ? -4.012 15.977 -5.457 1 96.81 116 GLN A N 1
ATOM 924 C CA . GLN A 1 116 ? -3.264 16.172 -6.699 1 96.81 116 GLN A CA 1
ATOM 925 C C . GLN A 1 116 ? -2.066 17.094 -6.48 1 96.81 116 GLN A C 1
ATOM 927 O O . GLN A 1 116 ? -1.002 16.891 -7.066 1 96.81 116 GLN A O 1
ATOM 932 N N . SER A 1 117 ? -2.26 18.109 -5.656 1 96.94 117 SER A N 1
ATOM 933 C CA . SER A 1 117 ? -1.151 19.016 -5.398 1 96.94 117 SER A CA 1
ATOM 934 C C . SER A 1 117 ? 0.025 18.297 -4.754 1 96.94 117 SER A C 1
ATOM 936 O O . SER A 1 117 ? 1.18 18.531 -5.113 1 96.94 117 SER A O 1
ATOM 938 N N . TYR A 1 118 ? -0.263 17.438 -3.896 1 97.88 118 TYR A N 1
ATOM 939 C CA . TYR A 1 118 ? 0.743 16.641 -3.211 1 97.88 118 TYR A CA 1
ATOM 940 C C . TYR A 1 118 ? 1.463 15.711 -4.188 1 97.88 118 TYR A C 1
ATOM 942 O O . TYR A 1 118 ? 2.695 15.68 -4.227 1 97.88 118 TYR A O 1
ATOM 950 N N . LEU A 1 119 ? 0.729 14.992 -5.016 1 97.81 119 LEU A N 1
ATOM 951 C CA . LEU A 1 119 ? 1.298 14.07 -5.988 1 97.81 119 LEU A CA 1
ATOM 952 C C . LEU A 1 119 ? 2.15 14.805 -7.012 1 97.81 119 LEU A C 1
ATOM 954 O O . LEU A 1 119 ? 3.25 14.367 -7.352 1 97.81 119 LEU A O 1
ATOM 958 N N . GLU A 1 120 ? 1.672 15.898 -7.426 1 97.69 120 GLU A N 1
ATOM 959 C CA . GLU A 1 120 ? 2.383 16.703 -8.422 1 97.69 120 GLU A CA 1
ATOM 960 C C . GLU A 1 120 ? 3.703 17.219 -7.867 1 97.69 120 GLU A C 1
ATOM 962 O O . GLU A 1 120 ? 4.703 17.281 -8.586 1 97.69 120 GLU A O 1
ATOM 967 N N . ALA A 1 121 ? 3.676 17.641 -6.645 1 98.31 121 ALA A N 1
ATOM 968 C CA . ALA A 1 121 ? 4.898 18.125 -6.012 1 98.31 121 ALA A CA 1
ATOM 969 C C . ALA A 1 121 ? 5.949 17.031 -5.934 1 98.31 121 ALA A C 1
ATOM 971 O O . ALA A 1 121 ? 7.129 17.266 -6.199 1 98.31 121 ALA A O 1
ATOM 972 N N . LEU A 1 122 ? 5.523 15.852 -5.578 1 98.5 122 LEU A N 1
ATOM 973 C CA . LEU A 1 122 ? 6.445 14.719 -5.527 1 98.5 122 LEU A CA 1
ATOM 974 C C . LEU A 1 122 ? 6.949 14.367 -6.922 1 98.5 122 LEU A C 1
ATOM 976 O O . LEU A 1 122 ? 8.141 14.102 -7.109 1 98.5 122 LEU A O 1
ATOM 980 N N . ASP A 1 123 ? 6.039 14.352 -7.926 1 98.56 123 ASP A N 1
ATOM 981 C CA . ASP A 1 123 ? 6.457 14.117 -9.305 1 98.56 123 ASP A CA 1
ATOM 982 C C . ASP A 1 123 ? 7.559 15.094 -9.711 1 98.56 123 ASP A C 1
ATOM 984 O O . ASP A 1 123 ? 8.578 14.68 -10.273 1 98.56 123 ASP A O 1
ATOM 988 N N . ALA A 1 124 ? 7.336 16.297 -9.445 1 98.56 124 ALA A N 1
ATOM 989 C CA . ALA A 1 124 ? 8.289 17.344 -9.812 1 98.56 124 ALA A CA 1
ATOM 990 C C . ALA A 1 124 ? 9.617 17.141 -9.078 1 98.56 124 ALA A C 1
ATOM 992 O O . ALA A 1 124 ? 10.688 17.344 -9.656 1 98.56 124 ALA A O 1
ATOM 993 N N . PHE A 1 125 ? 9.539 16.812 -7.902 1 98.62 125 PHE A N 1
ATOM 994 C CA . PHE A 1 125 ? 10.727 16.562 -7.098 1 98.62 125 PHE A CA 1
ATOM 995 C C . PHE A 1 125 ? 11.57 15.453 -7.707 1 98.62 125 PHE A C 1
ATOM 997 O O . PHE A 1 125 ? 12.781 15.617 -7.875 1 98.62 125 PHE A O 1
ATOM 1004 N N . PHE A 1 126 ? 10.945 14.336 -7.973 1 98.5 126 PHE A N 1
ATOM 1005 C CA . PHE A 1 126 ? 11.688 13.203 -8.508 1 98.5 126 PHE A CA 1
ATOM 1006 C C . PHE A 1 126 ? 12.219 13.516 -9.898 1 98.5 126 PHE A C 1
ATOM 1008 O O . PHE A 1 126 ? 13.32 13.086 -10.258 1 98.5 126 PHE A O 1
ATOM 1015 N N . LEU A 1 127 ? 11.422 14.234 -10.672 1 98.44 127 LEU A N 1
ATOM 1016 C CA . LEU A 1 127 ? 11.898 14.648 -11.992 1 98.44 127 LEU A CA 1
ATOM 1017 C C . LEU A 1 127 ? 13.141 15.516 -11.875 1 98.44 127 LEU A C 1
ATOM 1019 O O . LEU A 1 127 ? 14.117 15.312 -12.602 1 98.44 127 LEU A O 1
ATOM 1023 N N . ARG A 1 128 ? 13.18 16.453 -10.992 1 98 128 ARG A N 1
ATOM 1024 C CA . ARG A 1 128 ? 14.328 17.312 -10.75 1 98 128 ARG A CA 1
ATOM 1025 C C . ARG A 1 128 ? 15.547 16.5 -10.32 1 98 128 ARG A C 1
ATOM 1027 O O . ARG A 1 128 ? 16.656 16.734 -10.789 1 98 128 ARG A O 1
ATOM 1034 N N . GLY A 1 129 ? 15.32 15.578 -9.383 1 97.81 129 GLY A N 1
ATOM 1035 C CA . GLY A 1 129 ? 16.406 14.711 -8.953 1 97.81 129 GLY A CA 1
ATOM 1036 C C . GLY A 1 129 ? 16.984 13.891 -10.094 1 97.81 129 GLY A C 1
ATOM 1037 O O . GLY A 1 129 ? 18.188 13.633 -10.117 1 97.81 129 GLY A O 1
ATOM 1038 N N . GLN A 1 130 ? 16.141 13.453 -11 1 97.69 130 GLN A N 1
ATOM 1039 C CA . GLN A 1 130 ? 16.625 12.742 -12.18 1 97.69 130 GLN A CA 1
ATOM 1040 C C . GLN A 1 130 ? 17.438 13.656 -13.086 1 97.69 130 GLN A C 1
ATOM 1042 O O . GLN A 1 130 ? 18.484 13.266 -13.602 1 97.69 130 GLN A O 1
ATOM 1047 N N . GLN A 1 131 ? 16.953 14.828 -13.266 1 97 131 GLN A N 1
ATOM 1048 C CA . GLN A 1 131 ? 17.641 15.805 -14.094 1 97 131 GLN A CA 1
ATOM 1049 C C . GLN A 1 131 ? 19.016 16.141 -13.523 1 97 131 GLN A C 1
ATOM 1051 O O . GLN A 1 131 ? 19.953 16.406 -14.273 1 97 131 GLN A O 1
ATOM 1056 N N . LYS A 1 132 ? 19.172 16.094 -12.242 1 96.94 132 LYS A N 1
ATOM 1057 C CA . LYS A 1 132 ? 20.438 16.375 -11.562 1 96.94 132 LYS A CA 1
ATOM 1058 C C . LYS A 1 132 ? 21.312 15.133 -11.5 1 96.94 132 LYS A C 1
ATOM 1060 O O . LYS A 1 132 ? 22.406 15.164 -10.93 1 96.94 132 LYS A O 1
ATOM 1065 N N . GLY A 1 133 ? 20.797 14.031 -11.938 1 96.81 133 GLY A N 1
ATOM 1066 C CA . GLY A 1 133 ? 21.562 12.797 -12.023 1 96.81 133 GLY A CA 1
ATOM 1067 C C . GLY A 1 133 ? 21.625 12.031 -10.719 1 96.81 133 GLY A C 1
ATOM 1068 O O . GLY A 1 133 ? 22.438 11.117 -10.555 1 96.81 133 GLY A O 1
ATOM 1069 N N . VAL A 1 134 ? 20.766 12.352 -9.828 1 97.38 134 VAL A N 1
ATOM 1070 C CA . VAL A 1 134 ? 20.766 11.719 -8.516 1 97.38 134 VAL A CA 1
ATOM 1071 C C . VAL A 1 134 ? 19.953 10.422 -8.57 1 97.38 134 VAL A C 1
ATOM 1073 O O . VAL A 1 134 ? 20.375 9.398 -8.016 1 97.38 134 VAL A O 1
ATOM 1076 N N . PHE A 1 135 ? 18.797 10.438 -9.219 1 97.88 135 PHE A N 1
ATOM 1077 C CA . PHE A 1 135 ? 17.938 9.273 -9.359 1 97.88 135 PHE A CA 1
ATOM 1078 C C . PHE A 1 135 ? 18.062 8.672 -10.75 1 97.88 135 PHE A C 1
ATOM 1080 O O . PHE A 1 135 ? 18.312 9.383 -11.727 1 97.88 135 PHE A O 1
ATOM 1087 N N . ARG A 1 136 ? 17.969 7.359 -10.797 1 97.06 136 ARG A N 1
ATOM 1088 C CA . ARG A 1 136 ? 18.031 6.66 -12.078 1 97.06 136 ARG A CA 1
ATOM 1089 C C . ARG A 1 136 ? 16.953 7.16 -13.023 1 97.06 136 ARG A C 1
ATOM 1091 O O . ARG A 1 136 ? 15.883 7.602 -12.578 1 97.06 136 ARG A O 1
ATOM 1098 N N . ILE A 1 137 ? 17.141 6.996 -14.391 1 95.56 137 ILE A N 1
ATOM 1099 C CA . ILE A 1 137 ? 16.281 7.664 -15.367 1 95.56 137 ILE A CA 1
ATOM 1100 C C . ILE A 1 137 ? 15.438 6.625 -16.109 1 95.56 137 ILE A C 1
ATOM 1102 O O . ILE A 1 137 ? 14.547 6.98 -16.875 1 95.56 137 ILE A O 1
ATOM 1106 N N . ASP A 1 138 ? 15.703 5.32 -15.93 1 95.5 138 ASP A N 1
ATOM 1107 C CA . ASP A 1 138 ? 14.953 4.285 -16.641 1 95.5 138 ASP A CA 1
ATOM 1108 C C . ASP A 1 138 ? 13.594 4.043 -15.977 1 95.5 138 ASP A C 1
ATOM 1110 O O . ASP A 1 138 ? 12.797 3.236 -16.469 1 95.5 138 ASP A O 1
ATOM 1114 N N . ILE A 1 139 ? 13.297 4.723 -14.883 1 96.88 139 ILE A N 1
ATOM 1115 C CA . ILE A 1 139 ? 12.008 4.73 -14.195 1 96.88 139 ILE A CA 1
ATOM 1116 C C . ILE A 1 139 ? 11.453 6.152 -14.156 1 96.88 139 ILE A C 1
ATOM 1118 O O . ILE A 1 139 ? 12.18 7.105 -13.859 1 96.88 139 ILE A O 1
ATOM 1122 N N . THR A 1 140 ? 10.219 6.293 -14.516 1 97.56 140 THR A N 1
ATOM 1123 C CA . THR A 1 140 ? 9.656 7.633 -14.633 1 97.56 140 THR A CA 1
ATOM 1124 C C . THR A 1 140 ? 9.5 8.273 -13.25 1 97.56 140 THR A C 1
ATOM 1126 O O . THR A 1 140 ? 9.375 7.566 -12.25 1 97.56 140 THR A O 1
ATOM 1129 N N . ALA A 1 141 ? 9.438 9.57 -13.195 1 98.19 141 ALA A N 1
ATOM 1130 C CA . ALA A 1 141 ? 9.234 10.312 -11.953 1 98.19 141 ALA A CA 1
ATOM 1131 C C . ALA A 1 141 ? 7.914 9.93 -11.297 1 98.19 141 ALA A C 1
ATOM 1133 O O . ALA A 1 141 ? 7.84 9.812 -10.07 1 98.19 141 ALA A O 1
ATOM 1134 N N . ALA A 1 142 ? 6.867 9.734 -12.102 1 98.25 142 ALA A N 1
ATOM 1135 C CA . ALA A 1 142 ? 5.555 9.344 -11.586 1 98.25 142 ALA A CA 1
ATOM 1136 C C . ALA A 1 142 ? 5.621 8.008 -10.859 1 98.25 142 ALA A C 1
ATOM 1138 O O . ALA A 1 142 ? 5.039 7.855 -9.781 1 98.25 142 ALA A O 1
ATOM 1139 N N . VAL A 1 143 ? 6.328 7.062 -11.422 1 98.38 143 VAL A N 1
ATOM 1140 C CA . VAL A 1 143 ? 6.469 5.75 -10.805 1 98.38 143 VAL A CA 1
ATOM 1141 C C . VAL A 1 143 ? 7.273 5.871 -9.508 1 98.38 143 VAL A C 1
ATOM 1143 O O . VAL A 1 143 ? 6.973 5.207 -8.516 1 98.38 143 VAL A O 1
ATOM 1146 N N . PHE A 1 144 ? 8.281 6.773 -9.492 1 98.44 144 PHE A N 1
ATOM 1147 C CA . PHE A 1 144 ? 9.016 7.031 -8.258 1 98.44 144 PHE A CA 1
ATOM 1148 C C . PHE A 1 144 ? 8.086 7.527 -7.16 1 98.44 144 PHE A C 1
ATOM 1150 O O . PHE A 1 144 ? 8.156 7.066 -6.02 1 98.44 144 PHE A O 1
ATOM 1157 N N . THR A 1 145 ? 7.234 8.477 -7.543 1 98.62 145 THR A N 1
ATOM 1158 C CA . THR A 1 145 ? 6.266 9.008 -6.594 1 98.62 145 THR A CA 1
ATOM 1159 C C . THR A 1 145 ? 5.402 7.891 -6.016 1 98.62 145 THR A C 1
ATOM 1161 O O . THR A 1 145 ? 5.27 7.77 -4.797 1 98.62 145 THR A O 1
ATOM 1164 N N . GLU A 1 146 ? 4.867 7.039 -6.828 1 98.06 146 GLU A N 1
ATOM 1165 C CA . GLU A 1 146 ? 3.998 5.941 -6.414 1 98.06 146 GLU A CA 1
ATOM 1166 C C . GLU A 1 146 ? 4.73 4.98 -5.48 1 98.06 146 GLU A C 1
ATOM 1168 O O . GLU A 1 146 ? 4.203 4.609 -4.43 1 98.06 146 GLU A O 1
ATOM 1173 N N . LEU A 1 147 ? 5.93 4.586 -5.883 1 97.88 147 LEU A N 1
ATOM 1174 C CA . LEU A 1 147 ? 6.668 3.594 -5.109 1 97.88 147 LEU A CA 1
ATOM 1175 C C . LEU A 1 147 ? 7.16 4.188 -3.795 1 97.88 147 LEU A C 1
ATOM 1177 O O . LEU A 1 147 ? 7.23 3.486 -2.781 1 97.88 147 LEU A O 1
ATOM 1181 N N . PHE A 1 148 ? 7.512 5.508 -3.809 1 98.62 148 PHE A N 1
ATOM 1182 C CA . PHE A 1 148 ? 7.887 6.191 -2.574 1 98.62 148 PHE A CA 1
ATOM 1183 C C . PHE A 1 148 ? 6.734 6.172 -1.575 1 98.62 148 PHE A C 1
ATOM 1185 O O . PHE A 1 148 ? 6.902 5.742 -0.433 1 98.62 148 PHE A O 1
ATOM 1192 N N . ILE A 1 149 ? 5.578 6.586 -1.994 1 98.31 149 ILE A N 1
ATOM 1193 C CA . ILE A 1 149 ? 4.391 6.656 -1.146 1 98.31 149 ILE A CA 1
ATOM 1194 C C . ILE A 1 149 ? 4.039 5.262 -0.636 1 98.31 149 ILE A C 1
ATOM 1196 O O . ILE A 1 149 ? 3.812 5.07 0.561 1 98.31 149 ILE A O 1
ATOM 1200 N N . THR A 1 150 ? 4.051 4.324 -1.509 1 97.19 150 THR A N 1
ATOM 1201 C CA . THR A 1 150 ? 3.684 2.957 -1.152 1 97.19 150 THR A CA 1
ATOM 1202 C C . THR A 1 150 ? 4.633 2.4 -0.096 1 97.19 150 THR A C 1
ATOM 1204 O O . THR A 1 150 ? 4.199 1.741 0.85 1 97.19 150 THR A O 1
ATOM 1207 N N . LEU A 1 151 ? 5.93 2.67 -0.211 1 98 151 LEU A N 1
ATOM 1208 C CA . LEU A 1 151 ? 6.91 2.195 0.759 1 98 151 LEU A CA 1
ATOM 1209 C C . LEU A 1 151 ? 6.684 2.84 2.123 1 98 151 LEU A C 1
ATOM 1211 O O . LEU A 1 151 ? 6.711 2.158 3.148 1 98 151 LEU A O 1
ATOM 1215 N N . VAL A 1 152 ? 6.461 4.156 2.145 1 98.5 152 VAL A N 1
ATOM 1216 C CA . VAL A 1 152 ? 6.25 4.879 3.395 1 98.5 152 VAL A CA 1
ATOM 1217 C C . VAL A 1 152 ? 5 4.348 4.094 1 98.5 152 VAL A C 1
ATOM 1219 O O . VAL A 1 152 ? 5.039 4.008 5.277 1 98.5 152 VAL A O 1
ATOM 1222 N N . TYR A 1 153 ? 3.922 4.23 3.334 1 97.56 153 TYR A N 1
ATOM 1223 C CA . TYR A 1 153 ? 2.66 3.771 3.902 1 97.56 153 TYR A CA 1
ATOM 1224 C C . TYR A 1 153 ? 2.75 2.307 4.316 1 97.56 153 TYR A C 1
ATOM 1226 O O . TYR A 1 153 ? 2.209 1.916 5.355 1 97.56 153 TYR A O 1
ATOM 1234 N N . GLY A 1 154 ? 3.416 1.521 3.504 1 97.12 154 GLY A N 1
ATOM 1235 C CA . GLY A 1 154 ? 3.654 0.139 3.887 1 97.12 154 GLY A CA 1
ATOM 1236 C C . GLY A 1 154 ? 4.449 0.005 5.172 1 97.12 154 GLY A C 1
ATOM 1237 O O . GLY A 1 154 ? 4.168 -0.873 5.992 1 97.12 154 GLY A O 1
ATOM 1238 N N . MET A 1 155 ? 5.414 0.853 5.363 1 98.25 155 MET A N 1
ATOM 1239 C CA . MET A 1 155 ? 6.266 0.816 6.551 1 98.25 155 MET A CA 1
ATOM 1240 C C . MET A 1 155 ? 5.469 1.161 7.805 1 98.25 155 MET A C 1
ATOM 1242 O O . M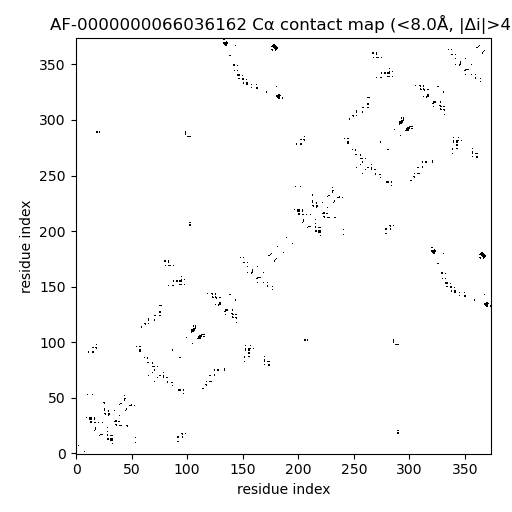ET A 1 155 ? 5.559 0.462 8.812 1 98.25 155 MET A O 1
ATOM 1246 N N . VAL A 1 156 ? 4.676 2.219 7.738 1 97.88 156 VAL A N 1
ATOM 1247 C CA . VAL A 1 156 ? 3.945 2.635 8.93 1 97.88 156 VAL A CA 1
ATOM 1248 C C . VAL A 1 156 ? 2.898 1.582 9.281 1 97.88 156 VAL A C 1
ATOM 1250 O O . VAL A 1 156 ? 2.635 1.334 10.461 1 97.88 156 VAL A O 1
ATOM 1253 N N . ASP A 1 157 ? 2.328 0.971 8.289 1 97.12 157 ASP A N 1
ATOM 1254 C CA . ASP A 1 157 ? 1.389 -0.114 8.555 1 97.12 157 ASP A CA 1
ATOM 1255 C C . ASP A 1 157 ? 2.098 -1.315 9.172 1 97.12 157 ASP A C 1
ATOM 1257 O O . ASP A 1 157 ? 1.565 -1.952 10.086 1 97.12 157 ASP A O 1
ATOM 1261 N N . ALA A 1 158 ? 3.264 -1.668 8.672 1 97.25 158 ALA A N 1
ATOM 1262 C CA . ALA A 1 158 ? 4.059 -2.758 9.234 1 97.25 158 ALA A CA 1
ATOM 1263 C C . ALA A 1 158 ? 4.391 -2.496 10.695 1 97.25 158 ALA A C 1
ATOM 1265 O O . ALA A 1 158 ? 4.359 -3.414 11.523 1 97.25 158 ALA A O 1
ATOM 1266 N N . GLU A 1 159 ? 4.723 -1.251 11.031 1 97.38 159 GLU A N 1
ATOM 1267 C CA . GLU A 1 159 ? 4.977 -0.865 12.414 1 97.38 159 GLU A CA 1
ATOM 1268 C C . GLU A 1 159 ? 3.752 -1.111 13.289 1 97.38 159 GLU A C 1
ATOM 1270 O O . GLU A 1 159 ? 3.863 -1.683 14.375 1 97.38 159 GLU A O 1
ATOM 1275 N N . ARG A 1 160 ? 2.641 -0.675 12.797 1 95.5 160 ARG A N 1
ATOM 1276 C CA . ARG A 1 160 ? 1.393 -0.825 13.539 1 95.5 160 ARG A CA 1
ATOM 1277 C C . ARG A 1 160 ? 1.124 -2.289 13.875 1 95.5 160 ARG A C 1
ATOM 1279 O O . ARG A 1 160 ? 0.659 -2.609 14.969 1 95.5 160 ARG A O 1
ATOM 1286 N N . ARG A 1 161 ? 1.406 -3.188 12.961 1 94.81 161 ARG A N 1
ATOM 1287 C CA . ARG A 1 161 ? 1.119 -4.613 13.094 1 94.81 161 ARG A CA 1
ATOM 1288 C C . ARG A 1 161 ? 2.254 -5.332 13.82 1 94.81 161 ARG A C 1
ATOM 1290 O O . ARG A 1 161 ? 2.223 -6.555 13.969 1 94.81 161 ARG A O 1
ATOM 1297 N N . GLY A 1 162 ? 3.35 -4.613 14.164 1 95.25 162 GLY A N 1
ATOM 1298 C CA . GLY A 1 162 ? 4.445 -5.188 14.93 1 95.25 162 GLY A CA 1
ATOM 1299 C C . GLY A 1 162 ? 5.449 -5.93 14.062 1 95.25 162 GLY A C 1
ATOM 1300 O O . GLY A 1 162 ? 6.27 -6.695 14.578 1 95.25 162 GLY A O 1
ATOM 1301 N N . ARG A 1 163 ? 5.406 -5.758 12.797 1 96.38 163 ARG A N 1
ATOM 1302 C CA . ARG A 1 163 ? 6.305 -6.457 11.883 1 96.38 163 ARG A CA 1
ATOM 1303 C C . ARG A 1 163 ? 7.574 -5.652 11.641 1 96.38 163 ARG A C 1
ATOM 1305 O O . ARG A 1 163 ? 8.547 -6.172 11.086 1 96.38 163 ARG A O 1
ATOM 1312 N N . ALA A 1 164 ? 7.582 -4.383 12 1 96.56 164 ALA A N 1
ATOM 1313 C CA . ALA A 1 164 ? 8.734 -3.496 11.867 1 96.56 164 ALA A CA 1
ATOM 1314 C C . ALA A 1 164 ? 8.914 -2.635 13.117 1 96.56 164 ALA A C 1
ATOM 1316 O O . ALA A 1 164 ? 7.934 -2.17 13.703 1 96.56 164 ALA A O 1
ATOM 1317 N N . ALA A 1 165 ? 10.164 -2.428 13.469 1 95 165 ALA A N 1
ATOM 1318 C CA . ALA A 1 165 ? 10.477 -1.523 14.57 1 95 165 ALA A CA 1
ATOM 1319 C C . ALA A 1 165 ? 10.469 -0.07 14.102 1 95 165 ALA A C 1
ATOM 1321 O O . ALA A 1 165 ? 11.109 0.272 13.109 1 95 165 ALA A O 1
ATOM 1322 N N . SER A 1 166 ? 9.805 0.781 14.914 1 93.75 166 SER A N 1
ATOM 1323 C CA . SER A 1 166 ? 9.664 2.182 14.531 1 93.75 166 SER A CA 1
ATOM 1324 C C . SER A 1 166 ? 10.992 2.924 14.633 1 93.75 166 SER A C 1
ATOM 1326 O O . SER A 1 166 ? 11.227 3.889 13.906 1 93.75 166 SER A O 1
ATOM 1328 N N . SER A 1 167 ? 11.852 2.473 15.438 1 93.06 167 SER A N 1
ATOM 1329 C CA . SER A 1 167 ? 13.086 3.184 15.742 1 93.06 167 SER A CA 1
ATOM 1330 C C . SER A 1 167 ? 14.016 3.229 14.531 1 93.06 167 SER A C 1
ATOM 1332 O O . SER A 1 167 ? 14.844 4.137 14.414 1 93.06 167 SER A O 1
ATOM 1334 N N . ASN A 1 168 ? 13.836 2.387 13.555 1 94 168 ASN A N 1
ATOM 1335 C CA . ASN A 1 168 ? 14.773 2.303 12.438 1 94 168 ASN A CA 1
ATOM 1336 C C . ASN A 1 168 ? 14.062 2.537 11.102 1 94 168 ASN A C 1
ATOM 1338 O O . ASN A 1 168 ? 14.617 2.238 10.047 1 94 168 ASN A O 1
ATOM 1342 N N . SER A 1 169 ? 12.867 3.033 11.148 1 97.56 169 SER A N 1
ATOM 1343 C CA . SER A 1 169 ? 12.039 3.104 9.945 1 97.56 169 SER A CA 1
ATOM 1344 C C . SER A 1 169 ? 12.609 4.102 8.938 1 97.56 169 SER A C 1
ATOM 1346 O O . SER A 1 169 ? 12.633 3.836 7.738 1 97.56 169 SER A O 1
ATOM 1348 N N . ALA A 1 170 ? 13.086 5.266 9.469 1 97.69 170 ALA A N 1
ATOM 1349 C CA . ALA A 1 170 ? 13.625 6.285 8.57 1 97.69 170 ALA A CA 1
ATOM 1350 C C . ALA A 1 170 ? 14.844 5.766 7.812 1 97.69 170 ALA A C 1
ATOM 1352 O O . ALA A 1 170 ? 14.938 5.922 6.59 1 97.69 170 ALA A O 1
ATOM 1353 N N . HIS A 1 171 ? 15.703 5.152 8.555 1 96.94 171 HIS A N 1
ATOM 1354 C CA . HIS A 1 171 ? 16.906 4.59 7.953 1 96.94 171 HIS A CA 1
ATOM 1355 C C . HIS A 1 171 ? 16.562 3.482 6.961 1 96.94 171 HIS A C 1
ATOM 1357 O O . HIS A 1 171 ? 17.078 3.461 5.844 1 96.94 171 HIS A O 1
ATOM 1363 N N . THR A 1 172 ? 15.695 2.59 7.34 1 97.81 172 THR A N 1
ATOM 1364 C CA . THR A 1 172 ? 15.273 1.479 6.492 1 97.81 172 THR A CA 1
ATOM 1365 C C . THR A 1 172 ? 14.656 1.991 5.191 1 97.81 172 THR A C 1
ATOM 1367 O O . THR A 1 172 ? 15.008 1.524 4.105 1 97.81 172 THR A O 1
ATOM 1370 N N . LEU A 1 173 ? 13.758 2.969 5.273 1 98.38 173 LEU A N 1
ATOM 1371 C CA . LEU A 1 173 ? 13.102 3.531 4.102 1 98.38 173 LEU A CA 1
ATOM 1372 C C . LEU A 1 173 ? 14.117 4.184 3.166 1 98.38 173 LEU A C 1
ATOM 1374 O O . LEU A 1 173 ? 14.039 4.012 1.947 1 98.38 173 LEU A O 1
ATOM 1378 N N . GLU A 1 174 ? 15 4.91 3.795 1 97.81 174 GLU A N 1
ATOM 1379 C CA . GLU A 1 174 ? 16.016 5.566 2.982 1 97.81 174 GLU A CA 1
ATOM 1380 C C . GLU A 1 174 ? 16.891 4.543 2.264 1 97.81 174 GLU A C 1
ATOM 1382 O O . GLU A 1 174 ? 17.094 4.633 1.051 1 97.81 174 GLU A O 1
ATOM 1387 N N . GLN A 1 175 ? 17.406 3.535 2.955 1 96.19 175 GLN A N 1
ATOM 1388 C CA . GLN A 1 175 ? 18.281 2.514 2.383 1 96.19 175 GLN A CA 1
ATOM 1389 C C . GLN A 1 175 ? 17.562 1.711 1.306 1 96.19 175 GLN A C 1
ATOM 1391 O O . GLN A 1 175 ? 18.094 1.501 0.216 1 96.19 175 GLN A O 1
ATOM 1396 N N . MET A 1 176 ? 16.344 1.335 1.599 1 96.81 176 MET A N 1
ATOM 1397 C CA . MET A 1 176 ? 15.594 0.515 0.654 1 96.81 176 MET A CA 1
ATOM 1398 C C . MET A 1 176 ? 15.227 1.318 -0.589 1 96.81 176 MET A C 1
ATOM 1400 O O . MET A 1 176 ? 15.297 0.807 -1.708 1 96.81 176 MET A O 1
ATOM 1404 N N . PHE A 1 177 ? 14.828 2.576 -0.384 1 98.12 177 PHE A N 1
ATOM 1405 C CA . PHE A 1 177 ? 14.414 3.367 -1.534 1 98.12 177 PHE A CA 1
ATOM 1406 C C . PHE A 1 177 ? 15.602 3.711 -2.418 1 98.12 177 PHE A C 1
ATOM 1408 O O . PHE A 1 177 ? 15.508 3.658 -3.646 1 98.12 177 PHE A O 1
ATOM 1415 N N . LEU A 1 178 ? 16.75 4.035 -1.815 1 97.25 178 LEU A N 1
ATOM 1416 C CA . LEU A 1 178 ? 17.891 4.539 -2.574 1 97.25 178 LEU A CA 1
ATOM 1417 C C . LEU A 1 178 ? 18.766 3.391 -3.064 1 97.25 178 LEU A C 1
ATOM 1419 O O . LEU A 1 178 ? 19.297 3.439 -4.176 1 97.25 178 LEU A O 1
ATOM 1423 N N . HIS A 1 179 ? 18.922 2.287 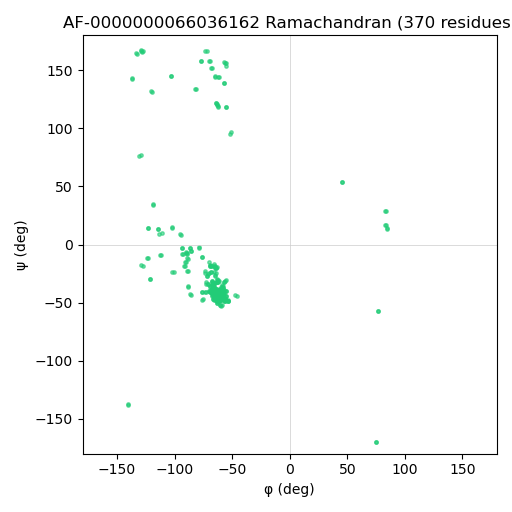-2.227 1 95.81 179 HIS A N 1
ATOM 1424 C CA . HIS A 1 179 ? 19.969 1.319 -2.508 1 95.81 179 HIS A CA 1
ATOM 1425 C C . HIS A 1 179 ? 19.406 -0.086 -2.668 1 95.81 179 HIS A C 1
ATOM 1427 O O . HIS A 1 179 ? 20.109 -1.007 -3.078 1 95.81 179 HIS A O 1
ATOM 1433 N N . GLY A 1 180 ? 18.188 -0.276 -2.328 1 96.81 180 GLY A N 1
ATOM 1434 C CA . GLY A 1 180 ? 17.5 -1.54 -2.582 1 96.81 180 GLY A CA 1
ATOM 1435 C C . GLY A 1 180 ? 17.938 -2.646 -1.64 1 96.81 180 GLY A C 1
ATOM 1436 O O . GLY A 1 180 ? 18.625 -2.393 -0.649 1 96.81 180 GLY A O 1
ATOM 1437 N N . ALA A 1 181 ? 17.562 -3.84 -1.889 1 96.62 181 ALA A N 1
ATOM 1438 C CA . ALA A 1 181 ? 17.672 -4.98 -0.984 1 96.62 181 ALA A CA 1
ATOM 1439 C C . ALA A 1 181 ? 18.984 -5.73 -1.199 1 96.62 181 ALA A C 1
ATOM 1441 O O . ALA A 1 181 ? 19.375 -6.555 -0.37 1 96.62 181 ALA A O 1
ATOM 1442 N N . SER A 1 182 ? 19.625 -5.52 -2.34 1 94.38 182 SER A N 1
ATOM 1443 C CA . SER A 1 182 ? 20.812 -6.297 -2.664 1 94.38 182 SER A CA 1
ATOM 1444 C C . SER A 1 182 ? 21.922 -6.059 -1.647 1 94.38 182 SER A C 1
ATOM 1446 O O . SER A 1 182 ? 22.094 -4.941 -1.162 1 94.38 182 SER A O 1
ATOM 1448 N N . ASN A 1 183 ? 22.578 -7.059 -1.41 1 90.62 183 ASN A N 1
ATOM 1449 C CA . ASN A 1 183 ? 23.766 -6.949 -0.572 1 90.62 183 ASN A CA 1
ATOM 1450 C C . ASN A 1 183 ? 24.844 -6.078 -1.225 1 90.62 183 ASN A C 1
ATOM 1452 O O . ASN A 1 183 ? 25.344 -6.406 -2.299 1 90.62 183 ASN A O 1
ATOM 1456 N N . PRO A 1 184 ? 25.156 -5.137 -0.55 1 82.31 184 PRO A N 1
ATOM 1457 C CA . PRO A 1 184 ? 26.141 -4.242 -1.164 1 82.31 184 PRO A CA 1
ATOM 1458 C C . PRO A 1 184 ? 27.5 -4.91 -1.384 1 82.31 184 PRO A C 1
ATOM 1460 O O . PRO A 1 184 ? 28.281 -4.461 -2.225 1 82.31 184 PRO A O 1
ATOM 1463 N N . ALA A 1 185 ? 27.781 -5.871 -0.587 1 77.56 185 ALA A N 1
ATOM 1464 C CA . ALA A 1 185 ? 29.062 -6.562 -0.764 1 77.56 185 ALA A CA 1
ATOM 1465 C C . ALA A 1 185 ? 29.062 -7.371 -2.059 1 77.56 185 ALA A C 1
ATOM 1467 O O . ALA A 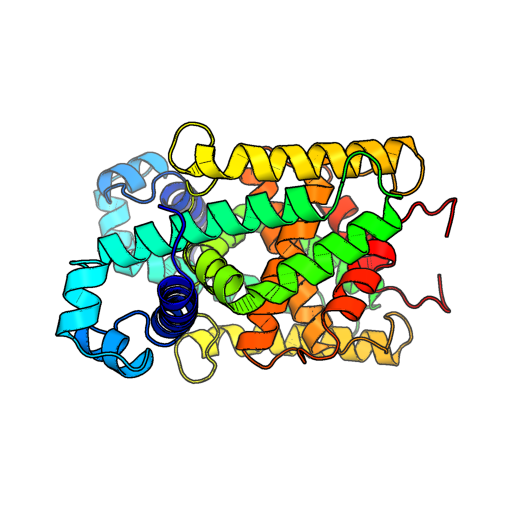1 185 ? 30.125 -7.758 -2.549 1 77.56 185 ALA A O 1
ATOM 1468 N N . ARG A 1 186 ? 27.969 -7.617 -2.59 1 69.69 186 ARG A N 1
ATOM 1469 C CA . ARG A 1 186 ? 27.859 -8.391 -3.82 1 69.69 186 ARG A CA 1
ATOM 1470 C C . ARG A 1 186 ? 27.656 -7.484 -5.023 1 69.69 186 ARG A C 1
ATOM 1472 O O . ARG A 1 186 ? 27.781 -7.918 -6.172 1 69.69 186 ARG A O 1
ATOM 1479 N N . SER A 1 187 ? 27.078 -6.184 -4.715 1 52.78 187 SER A N 1
ATOM 1480 C CA . SER A 1 187 ? 26.75 -5.316 -5.844 1 52.78 187 SER A CA 1
ATOM 1481 C C . SER A 1 187 ? 27.984 -4.551 -6.32 1 52.78 187 SER A C 1
ATOM 1483 O O . SER A 1 187 ? 28.891 -4.262 -5.531 1 52.78 187 SER A O 1
ATOM 1485 N N . MET B 1 1 ? -13.266 -24.922 -3.146 1 46.09 1 MET B N 1
ATOM 1486 C CA . MET B 1 1 ? -13.82 -25.422 -4.406 1 46.09 1 MET B CA 1
ATOM 1487 C C . MET B 1 1 ? -12.914 -25.047 -5.578 1 46.09 1 MET B C 1
ATOM 1489 O O . MET B 1 1 ? -12.57 -23.875 -5.758 1 46.09 1 MET B O 1
ATOM 1493 N N . THR B 1 2 ? -12.258 -26.031 -6.031 1 51.34 2 THR B N 1
ATOM 1494 C CA . THR B 1 2 ? -11.438 -25.859 -7.23 1 51.34 2 THR B CA 1
ATOM 1495 C C . THR B 1 2 ? -12.258 -25.234 -8.359 1 51.34 2 THR B C 1
ATOM 1497 O O . THR B 1 2 ? -13.234 -25.828 -8.828 1 51.34 2 THR B O 1
ATOM 1500 N N . LEU B 1 3 ? -12.18 -23.938 -8.477 1 55.12 3 LEU B N 1
ATOM 1501 C CA . LEU B 1 3 ? -12.953 -23.234 -9.492 1 55.12 3 LEU B CA 1
ATOM 1502 C C . LEU B 1 3 ? -12.68 -23.797 -10.875 1 55.12 3 LEU B C 1
ATOM 1504 O O . LEU B 1 3 ? -11.523 -24.062 -11.227 1 55.12 3 LEU B O 1
ATOM 1508 N N . ILE B 1 4 ? -13.742 -24.359 -11.555 1 64.31 4 ILE B N 1
ATOM 1509 C CA . ILE B 1 4 ? -13.68 -24.734 -12.969 1 64.31 4 ILE B CA 1
ATOM 1510 C C . ILE B 1 4 ? -13.273 -23.531 -13.805 1 64.31 4 ILE B C 1
ATOM 1512 O O . ILE B 1 4 ? -13.359 -22.391 -13.344 1 64.31 4 ILE B O 1
ATOM 1516 N N . SER B 1 5 ? -12.641 -23.734 -15.008 1 69.5 5 SER B N 1
ATOM 1517 C CA . SER B 1 5 ? -12.07 -22.719 -15.891 1 69.5 5 SER B CA 1
ATOM 1518 C C . SER B 1 5 ? -13.031 -21.547 -16.078 1 69.5 5 SER B C 1
ATOM 1520 O O . SER B 1 5 ? -12.625 -20.391 -16.031 1 69.5 5 SER B O 1
ATOM 1522 N N . HIS B 1 6 ? -14.258 -21.844 -16.281 1 70.25 6 HIS B N 1
ATOM 1523 C CA . HIS B 1 6 ? -15.258 -20.797 -16.484 1 70.25 6 HIS B CA 1
ATOM 1524 C C . HIS B 1 6 ? -15.422 -19.953 -15.234 1 70.25 6 HIS B C 1
ATOM 1526 O O . HIS B 1 6 ? -15.547 -18.734 -15.32 1 70.25 6 HIS B O 1
ATOM 1532 N N . ASP B 1 7 ? -15.258 -20.594 -14.234 1 84.06 7 ASP B N 1
ATOM 1533 C CA . ASP B 1 7 ? -15.398 -19.906 -12.953 1 84.06 7 ASP B CA 1
ATOM 1534 C C . ASP B 1 7 ? -14.219 -18.969 -12.703 1 84.06 7 ASP B C 1
ATOM 1536 O O . ASP B 1 7 ? -14.391 -17.875 -12.172 1 84.06 7 ASP B O 1
ATOM 1540 N N . GLU B 1 8 ? -13.125 -19.391 -13.344 1 85.94 8 GLU B N 1
ATOM 1541 C CA . GLU B 1 8 ? -11.938 -18.562 -13.117 1 85.94 8 GLU B CA 1
ATOM 1542 C C . GLU B 1 8 ? -12 -17.266 -13.922 1 85.94 8 GLU B C 1
ATOM 1544 O O . GLU B 1 8 ? -11.617 -16.203 -13.422 1 85.94 8 GLU B O 1
ATOM 1549 N N . ARG B 1 9 ? -12.445 -17.375 -15.125 1 90.44 9 ARG B N 1
ATOM 1550 C CA . ARG B 1 9 ? -12.617 -16.188 -15.953 1 90.44 9 ARG B CA 1
ATOM 1551 C C . ARG B 1 9 ? -13.641 -15.227 -15.352 1 90.44 9 ARG B C 1
ATOM 1553 O O . ARG B 1 9 ? -13.445 -14.016 -15.352 1 90.44 9 ARG B O 1
ATOM 1560 N N . LEU B 1 10 ? -14.695 -15.852 -14.914 1 93.81 10 LEU B N 1
ATOM 1561 C CA . LEU B 1 10 ? -15.758 -15.047 -14.312 1 93.81 10 LEU B CA 1
ATOM 1562 C C . LEU B 1 10 ? -15.266 -14.344 -13.055 1 93.81 10 LEU B C 1
ATOM 1564 O O . LEU B 1 10 ? -15.516 -13.148 -12.859 1 93.81 10 LEU B O 1
ATOM 1568 N N . ILE B 1 11 ? -14.523 -15.062 -12.273 1 94.38 11 ILE B N 1
ATOM 1569 C CA . ILE B 1 11 ? -14.023 -14.516 -11.016 1 94.38 11 ILE B CA 1
ATOM 1570 C C . ILE B 1 11 ? -13.078 -13.352 -11.297 1 94.38 11 ILE B C 1
ATOM 1572 O O . ILE B 1 11 ? -13.133 -12.32 -10.617 1 94.38 11 ILE B O 1
ATOM 1576 N N . LYS B 1 12 ? -12.25 -13.492 -12.305 1 93.88 12 LYS B N 1
ATOM 1577 C C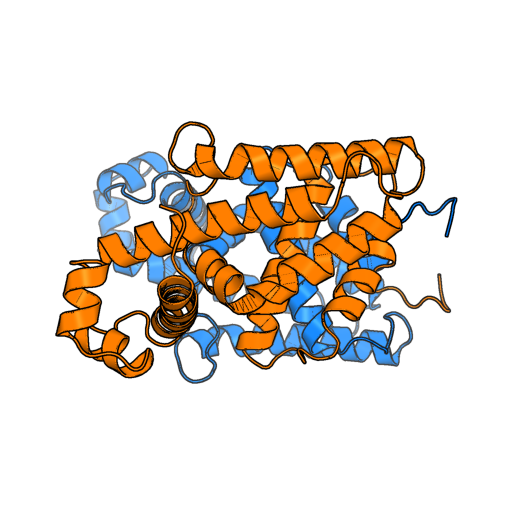A . LYS B 1 12 ? -11.328 -12.43 -12.68 1 93.88 12 LYS B CA 1
ATOM 1578 C C . LYS B 1 12 ? -12.086 -11.195 -13.18 1 93.88 12 LYS B C 1
ATOM 1580 O O . LYS B 1 12 ? -11.766 -10.07 -12.797 1 93.88 12 LYS B O 1
ATOM 1585 N N . ALA B 1 13 ? -13.039 -11.453 -13.953 1 95.56 13 ALA B N 1
ATOM 1586 C CA . ALA B 1 13 ? -13.852 -10.367 -14.477 1 95.56 13 ALA B CA 1
ATOM 1587 C C . ALA B 1 13 ? -14.578 -9.633 -13.359 1 95.56 13 ALA B C 1
ATOM 1589 O O . ALA B 1 13 ? -14.695 -8.406 -13.391 1 95.56 13 ALA B O 1
ATOM 1590 N N . LEU B 1 14 ? -15.078 -10.383 -12.422 1 96.81 14 LEU B N 1
ATOM 1591 C CA . LEU B 1 14 ? -15.82 -9.797 -11.312 1 96.81 14 LEU B CA 1
ATOM 1592 C C . LEU B 1 14 ? -14.898 -9 -10.398 1 96.81 14 LEU B C 1
ATOM 1594 O O . LEU B 1 14 ? -15.305 -7.977 -9.836 1 96.81 14 LEU B O 1
ATOM 1598 N N . ALA B 1 15 ? -13.664 -9.477 -10.211 1 96.5 15 ALA B N 1
ATOM 1599 C CA . ALA B 1 15 ? -12.68 -8.727 -9.438 1 96.5 15 ALA B CA 1
ATOM 1600 C C . ALA B 1 15 ? -12.445 -7.348 -10.039 1 96.5 15 ALA B C 1
ATOM 1602 O O . ALA B 1 15 ? -12.391 -6.348 -9.32 1 96.5 15 ALA B O 1
ATOM 1603 N N . VAL B 1 16 ? -12.367 -7.324 -11.336 1 96.56 16 VAL B N 1
ATOM 1604 C CA . VAL B 1 16 ? -12.172 -6.059 -12.039 1 96.56 16 VAL B CA 1
ATOM 1605 C C . VAL B 1 16 ? -13.414 -5.184 -11.891 1 96.56 16 VAL B C 1
ATOM 1607 O O . VAL B 1 16 ? -13.312 -4.004 -11.547 1 96.56 16 VAL B O 1
ATOM 1610 N N . ALA B 1 17 ? -14.547 -5.754 -12.039 1 96.62 17 ALA B N 1
ATOM 1611 C CA . ALA B 1 17 ? -15.82 -5.027 -12.047 1 96.62 17 ALA B CA 1
ATOM 1612 C C . ALA B 1 17 ? -16.078 -4.379 -10.688 1 96.62 17 ALA B C 1
ATOM 1614 O O . ALA B 1 17 ? -16.516 -3.227 -10.617 1 96.62 17 ALA B O 1
ATOM 1615 N N . ILE B 1 18 ? -15.828 -5.09 -9.641 1 95.94 18 ILE B N 1
ATOM 1616 C CA . ILE B 1 18 ? -16.141 -4.586 -8.312 1 95.94 18 ILE B CA 1
ATOM 1617 C C . ILE B 1 18 ? -15.25 -3.393 -7.984 1 95.94 18 ILE B C 1
ATOM 1619 O O . ILE B 1 18 ? -15.672 -2.461 -7.297 1 95.94 18 ILE B O 1
ATOM 1623 N N . VAL B 1 19 ? -14.016 -3.416 -8.5 1 95.81 19 VAL B N 1
ATOM 1624 C CA . VAL B 1 19 ? -13.078 -2.32 -8.273 1 95.81 19 VAL B CA 1
ATOM 1625 C C . VAL B 1 19 ? -13.492 -1.105 -9.094 1 95.81 19 VAL B C 1
ATOM 1627 O O . VAL B 1 19 ? -13.508 0.021 -8.594 1 95.81 19 VAL B O 1
ATOM 1630 N N . ASP B 1 20 ? -13.914 -1.316 -10.289 1 94.19 20 ASP B N 1
ATOM 1631 C CA . ASP B 1 20 ? -14.281 -0.241 -11.203 1 94.19 20 ASP B CA 1
ATOM 1632 C C . ASP B 1 20 ? -15.602 0.399 -10.797 1 94.19 20 ASP B C 1
ATOM 1634 O O . ASP B 1 20 ? -15.82 1.591 -11.023 1 94.19 20 ASP B O 1
ATOM 1638 N N . ARG B 1 21 ? -16.453 -0.452 -10.258 1 94.06 21 ARG B N 1
ATOM 1639 C CA . ARG B 1 21 ? -17.781 -0.005 -9.836 1 94.06 21 ARG B CA 1
ATOM 1640 C C . ARG B 1 21 ? -18.078 -0.437 -8.406 1 94.06 21 ARG B C 1
ATOM 1642 O O . ARG B 1 21 ? -18.922 -1.308 -8.18 1 94.06 21 ARG B O 1
ATOM 1649 N N . PRO B 1 22 ? -17.516 0.258 -7.523 1 89.81 22 PRO B N 1
ATOM 1650 C CA . PRO B 1 22 ? -17.609 -0.208 -6.137 1 89.81 22 PRO B CA 1
ATOM 1651 C C . PRO B 1 22 ? -19.031 -0.172 -5.586 1 89.81 22 PRO B C 1
ATOM 1653 O O . PRO B 1 22 ? -19.359 -0.914 -4.656 1 89.81 22 PRO B O 1
ATOM 1656 N N . ARG B 1 23 ? -19.922 0.564 -6.172 1 90.81 23 ARG B N 1
ATOM 1657 C CA . ARG B 1 23 ? -21.281 0.673 -5.676 1 90.81 23 ARG B CA 1
ATOM 1658 C C . ARG B 1 23 ? -22.266 -0.003 -6.629 1 90.81 23 ARG B C 1
ATOM 1660 O O . ARG B 1 23 ? -23.484 0.127 -6.469 1 90.81 23 ARG B O 1
ATOM 1667 N N . ALA B 1 24 ? -21.781 -0.693 -7.539 1 94.75 24 ALA B N 1
ATOM 1668 C CA . ALA B 1 24 ? -22.625 -1.34 -8.539 1 94.75 24 ALA B CA 1
ATOM 1669 C C . ALA B 1 24 ? -23.516 -2.414 -7.898 1 94.75 24 ALA B C 1
ATOM 1671 O O . ALA B 1 24 ? -23.062 -3.125 -6.992 1 94.75 24 ALA B O 1
ATOM 1672 N N . THR B 1 25 ? -24.703 -2.541 -8.422 1 94.5 25 THR B N 1
ATOM 1673 C CA . THR B 1 25 ? -25.594 -3.631 -8.039 1 94.5 25 THR B CA 1
ATOM 1674 C C . THR B 1 25 ? -25.109 -4.953 -8.641 1 94.5 25 THR B C 1
ATOM 1676 O O . THR B 1 25 ? -24.25 -4.965 -9.516 1 94.5 25 THR B O 1
ATOM 1679 N N . LEU B 1 26 ? -25.672 -6.027 -8.148 1 95.06 26 LEU B N 1
ATOM 1680 C CA . LEU B 1 26 ? -25.344 -7.332 -8.719 1 95.06 26 LEU B CA 1
ATOM 1681 C C . LEU B 1 26 ? -25.672 -7.375 -10.203 1 95.06 26 LEU B C 1
ATOM 1683 O O . LEU B 1 26 ? -24.953 -7.992 -10.992 1 95.06 26 LEU B O 1
ATOM 1687 N N . LYS B 1 27 ? -26.75 -6.742 -10.531 1 95.5 27 LYS B N 1
ATOM 1688 C CA . LYS B 1 27 ? -27.141 -6.68 -11.938 1 95.5 27 LYS B CA 1
ATOM 1689 C C . LYS B 1 27 ? -26.078 -5.977 -12.773 1 95.5 27 LYS B C 1
ATOM 1691 O O . LYS B 1 27 ? -25.672 -6.473 -13.828 1 95.5 27 LYS B O 1
ATOM 1696 N N . GLU B 1 28 ? -25.625 -4.852 -12.328 1 96.94 28 GLU B N 1
ATOM 1697 C CA . GLU B 1 28 ? -24.609 -4.078 -13.023 1 96.94 28 GLU B CA 1
ATOM 1698 C C . GLU B 1 28 ? -23.281 -4.844 -13.086 1 96.94 28 GLU B C 1
ATOM 1700 O O . GLU B 1 28 ? -22.578 -4.797 -14.094 1 96.94 28 GLU B O 1
ATOM 1705 N N . LEU B 1 29 ? -22.938 -5.551 -12.008 1 97.19 29 LEU B N 1
ATOM 1706 C CA . LEU B 1 29 ? -21.719 -6.359 -11.977 1 97.19 29 LEU B CA 1
ATOM 1707 C C . LEU B 1 29 ? -21.797 -7.508 -12.977 1 97.19 29 LEU B C 1
ATOM 1709 O O . LEU B 1 29 ? -20.812 -7.824 -13.648 1 97.19 29 LEU B O 1
ATOM 1713 N N . ALA B 1 30 ? -22.969 -8.117 -13.039 1 96.94 30 ALA B N 1
ATOM 1714 C CA . ALA B 1 30 ? -23.188 -9.195 -14 1 96.94 30 ALA B CA 1
ATOM 1715 C C . ALA B 1 30 ? -22.953 -8.711 -15.43 1 96.94 30 ALA B C 1
ATOM 1717 O O . ALA B 1 30 ? -22.234 -9.352 -16.203 1 96.94 30 ALA B O 1
ATOM 1718 N N . GLU B 1 31 ? -23.484 -7.582 -15.734 1 97.12 31 GLU B N 1
ATOM 1719 C CA . GLU B 1 31 ? -23.328 -6.984 -17.062 1 97.12 31 GLU B CA 1
ATOM 1720 C C . GLU B 1 31 ? -21.859 -6.703 -17.359 1 97.12 31 GLU B C 1
ATOM 1722 O O . GLU B 1 31 ? -21.375 -7 -18.453 1 97.12 31 GLU B O 1
ATOM 1727 N N . ALA B 1 32 ? -21.219 -6.168 -16.406 1 96.19 32 ALA B N 1
ATOM 1728 C CA . ALA B 1 32 ? -19.797 -5.832 -16.578 1 96.19 32 ALA B CA 1
ATOM 1729 C C . ALA B 1 32 ? -18.969 -7.086 -16.812 1 96.19 32 ALA B C 1
ATOM 1731 O O . ALA B 1 32 ? -17.969 -7.043 -17.516 1 96.19 32 ALA B O 1
ATOM 1732 N N . ALA B 1 33 ? -19.391 -8.164 -16.219 1 95.56 33 ALA B N 1
ATOM 1733 C CA . ALA B 1 33 ? -18.641 -9.414 -16.312 1 95.56 33 ALA B CA 1
ATOM 1734 C C . ALA B 1 33 ? -19.094 -10.227 -17.531 1 95.56 33 ALA B C 1
ATOM 1736 O O . ALA B 1 33 ? -18.531 -11.281 -17.828 1 95.56 33 ALA B O 1
ATOM 1737 N N . GLY B 1 34 ? -20.141 -9.766 -18.156 1 95.62 34 GLY B N 1
ATOM 1738 C CA . GLY B 1 34 ? -20.594 -10.414 -19.375 1 95.62 34 GLY B CA 1
ATOM 1739 C C . GLY B 1 34 ? -21.469 -11.625 -19.125 1 95.62 34 GLY B C 1
ATOM 1740 O O . GLY B 1 34 ? -21.422 -12.609 -19.875 1 95.62 34 GLY B O 1
ATOM 1741 N N . VAL B 1 35 ? -22.188 -11.672 -18.047 1 96.19 35 VAL B N 1
ATOM 1742 C CA . VAL B 1 35 ? -23.109 -12.766 -17.734 1 96.19 35 VAL B CA 1
ATOM 1743 C C . VAL B 1 35 ? -24.469 -12.203 -17.375 1 96.19 35 VAL B C 1
ATOM 1745 O O . VAL B 1 35 ? -24.625 -10.992 -17.188 1 96.19 35 VAL B O 1
ATOM 1748 N N . SER B 1 36 ? -25.406 -13.094 -17.328 1 95.44 36 SER B N 1
ATOM 1749 C CA . SER B 1 36 ? -26.75 -12.672 -16.922 1 95.44 36 SER B CA 1
ATOM 1750 C C . SER B 1 36 ? -26.828 -12.484 -15.414 1 95.44 36 SER B C 1
ATOM 1752 O O . SER B 1 36 ? -26.031 -13.047 -14.672 1 95.44 36 SER B O 1
ATOM 1754 N N . LYS B 1 37 ? -27.766 -11.719 -15.016 1 94.75 37 LYS B N 1
ATOM 1755 C CA . LYS B 1 37 ? -28.031 -11.555 -13.586 1 94.75 37 LYS B CA 1
ATOM 1756 C C . LYS B 1 37 ? -28.344 -12.898 -12.93 1 94.75 37 LYS B C 1
ATOM 1758 O O . LYS B 1 37 ? -27.891 -13.172 -11.82 1 94.75 37 LYS B O 1
ATOM 1763 N N . ALA B 1 38 ? -29.094 -13.727 -13.617 1 94.75 38 ALA B N 1
ATOM 1764 C CA . ALA B 1 38 ? -29.438 -15.047 -13.102 1 94.75 38 ALA B CA 1
ATOM 1765 C C . ALA B 1 38 ? -28.203 -15.898 -12.883 1 94.75 38 ALA B C 1
ATOM 1767 O O . ALA B 1 38 ? -28.078 -16.578 -11.867 1 94.75 38 ALA B O 1
ATOM 1768 N N . THR B 1 39 ? -27.328 -15.859 -13.719 1 94.06 39 THR B N 1
ATOM 1769 C CA . THR B 1 39 ? -26.078 -16.609 -13.633 1 94.06 39 THR B CA 1
ATOM 1770 C C . THR B 1 39 ? -25.266 -16.156 -12.43 1 94.06 39 THR B C 1
ATOM 1772 O O . THR B 1 39 ? -24.766 -16.984 -11.656 1 94.06 39 THR B O 1
ATOM 1775 N N . LEU B 1 40 ? -25.125 -14.797 -12.258 1 95.62 40 LEU B N 1
ATOM 1776 C CA . LEU B 1 40 ? -24.344 -14.273 -11.148 1 95.62 40 LEU B CA 1
ATOM 1777 C C . LEU B 1 40 ? -25 -14.594 -9.812 1 95.62 40 LEU B C 1
ATOM 1779 O O . LEU B 1 40 ? -24.328 -14.93 -8.836 1 95.62 40 LEU B O 1
ATOM 1783 N N . HIS B 1 41 ? -26.297 -14.547 -9.852 1 94.94 41 HIS B N 1
ATOM 1784 C CA . HIS B 1 41 ? -27.047 -14.867 -8.633 1 94.94 41 HIS B CA 1
ATOM 1785 C C . HIS B 1 41 ? -26.828 -16.312 -8.219 1 94.94 41 HIS B C 1
ATOM 1787 O O . HIS B 1 41 ? -26.672 -16.625 -7.035 1 94.94 41 HIS B O 1
ATOM 1793 N N . ARG B 1 42 ? -26.891 -17.188 -9.164 1 94.19 42 ARG B N 1
ATOM 1794 C CA . ARG B 1 42 ? -26.641 -18.594 -8.891 1 94.19 42 ARG B CA 1
ATOM 1795 C C . ARG B 1 42 ? -25.203 -18.797 -8.422 1 94.19 42 ARG B C 1
ATOM 1797 O O . ARG B 1 42 ? -24.938 -19.641 -7.562 1 94.19 42 ARG B O 1
ATOM 1804 N N . PHE B 1 43 ? -24.344 -17.969 -8.898 1 93.31 43 PHE B N 1
ATOM 1805 C CA . PHE B 1 43 ? -22.906 -18.094 -8.648 1 93.31 43 PHE B CA 1
ATOM 1806 C C . PHE B 1 43 ? -22.562 -17.656 -7.234 1 93.31 43 PHE B C 1
ATOM 1808 O O . PHE B 1 43 ? -21.828 -18.344 -6.523 1 93.31 43 PHE B O 1
ATOM 1815 N N . CYS B 1 44 ? -23.078 -16.484 -6.754 1 95.38 44 CYS B N 1
ATOM 1816 C CA . CYS B 1 44 ? -22.609 -15.961 -5.469 1 95.38 44 CYS B CA 1
ATOM 1817 C C . CYS B 1 44 ? -23.797 -15.633 -4.562 1 95.38 44 CYS B C 1
ATOM 1819 O O . CYS B 1 44 ? -23.625 -15.461 -3.354 1 95.38 44 CYS B O 1
ATOM 1821 N N . GLY B 1 45 ? -25 -15.5 -5.105 1 94.75 45 GLY B N 1
ATOM 1822 C CA . GLY B 1 45 ? -26.188 -15.211 -4.324 1 94.75 45 GLY B CA 1
ATOM 1823 C C . GLY B 1 45 ? -26.281 -13.766 -3.891 1 94.75 45 GLY B C 1
ATOM 1824 O O . GLY B 1 45 ? -27.25 -13.078 -4.223 1 94.75 45 GLY B O 1
ATOM 1825 N N . THR B 1 46 ? -25.234 -13.242 -3.148 1 94.62 46 THR B N 1
ATOM 1826 C CA . THR B 1 46 ? -25.203 -11.867 -2.654 1 94.62 46 THR B CA 1
ATOM 1827 C C . THR B 1 46 ? -23.859 -11.211 -2.943 1 94.62 46 THR B C 1
ATOM 1829 O O . THR B 1 46 ? -22.891 -11.891 -3.273 1 94.62 46 THR B O 1
ATOM 1832 N N . ARG B 1 47 ? -23.906 -9.891 -2.816 1 94.12 47 ARG B N 1
ATOM 1833 C CA . ARG B 1 47 ? -22.672 -9.141 -3.012 1 94.12 47 ARG B CA 1
ATOM 1834 C C . ARG B 1 47 ? -21.641 -9.516 -1.954 1 94.12 47 ARG B C 1
ATOM 1836 O O . ARG B 1 47 ? -20.453 -9.633 -2.256 1 94.12 47 ARG B O 1
ATOM 1843 N N . ASP B 1 48 ? -22.078 -9.719 -0.722 1 94.88 48 ASP B N 1
ATOM 1844 C CA . ASP B 1 48 ? -21.172 -10.086 0.361 1 94.88 48 ASP B CA 1
ATOM 1845 C C . ASP B 1 48 ? -20.516 -11.445 0.09 1 94.88 48 ASP B C 1
ATOM 1847 O O . ASP B 1 48 ? -19.328 -11.617 0.323 1 94.88 48 ASP B O 1
ATOM 1851 N N . ASN B 1 49 ? -21.266 -12.305 -0.397 1 96.19 49 ASN B N 1
ATOM 1852 C CA . ASN B 1 49 ? -20.734 -13.617 -0.745 1 96.19 49 ASN B CA 1
ATOM 1853 C C . ASN B 1 49 ? -19.734 -13.523 -1.894 1 96.19 49 ASN B C 1
ATOM 1855 O O . ASN B 1 49 ? -18.75 -14.25 -1.916 1 96.19 49 ASN B O 1
ATOM 1859 N N . LEU B 1 50 ? -20.062 -12.703 -2.865 1 95.94 50 LEU B N 1
ATOM 1860 C CA . LEU B 1 50 ? -19.141 -12.492 -3.967 1 95.94 50 LEU B CA 1
ATOM 1861 C C . LEU B 1 50 ? -17.781 -12.008 -3.449 1 95.94 50 LEU B C 1
ATOM 1863 O O . LEU B 1 50 ? -16.734 -12.531 -3.848 1 95.94 50 LEU B O 1
ATOM 1867 N N . VAL B 1 51 ? -17.781 -11.023 -2.553 1 95.94 51 VAL B N 1
ATOM 1868 C CA . VAL B 1 51 ? -16.562 -10.477 -1.984 1 95.94 51 VAL B CA 1
ATOM 1869 C C . VAL B 1 51 ? -15.773 -11.578 -1.27 1 95.94 51 VAL B C 1
ATOM 1871 O O . VAL B 1 51 ? -14.562 -11.695 -1.439 1 95.94 51 VAL B O 1
ATOM 1874 N N . GLN B 1 52 ? -16.453 -12.391 -0.496 1 95.56 52 GLN B N 1
ATOM 1875 C CA . GLN B 1 52 ? -15.812 -13.5 0.203 1 95.56 52 GLN B CA 1
ATOM 1876 C C . GLN B 1 52 ? -15.195 -14.484 -0.783 1 95.56 52 GLN B C 1
ATOM 1878 O O . GLN B 1 52 ? -14.078 -14.961 -0.575 1 95.56 52 GLN B O 1
ATOM 1883 N N . MET B 1 53 ? -15.914 -14.758 -1.831 1 95.69 53 MET B N 1
ATOM 1884 C CA . MET B 1 53 ? -15.422 -15.68 -2.855 1 95.69 53 MET B CA 1
ATOM 1885 C C . MET B 1 53 ? -14.156 -15.133 -3.516 1 95.69 53 MET B C 1
ATOM 1887 O O . MET B 1 53 ? -13.211 -15.883 -3.77 1 95.69 53 MET B O 1
ATOM 1891 N N . LEU B 1 54 ? -14.195 -13.875 -3.773 1 96.81 54 LEU B N 1
ATOM 1892 C CA . LEU B 1 54 ? -13.031 -13.242 -4.383 1 96.81 54 LEU B CA 1
ATOM 1893 C C . LEU B 1 54 ? -11.844 -13.258 -3.428 1 96.81 54 LEU B C 1
ATOM 1895 O O . LEU B 1 54 ? -10.711 -13.5 -3.85 1 96.81 54 LEU B O 1
ATOM 1899 N N . GLU B 1 55 ? -12 -13.008 -2.145 1 96.88 55 GLU B N 1
ATOM 1900 C CA . GLU B 1 55 ? -10.93 -13.094 -1.156 1 96.88 55 GLU B CA 1
ATOM 1901 C C . GLU B 1 55 ? -10.398 -14.523 -1.042 1 96.88 55 GLU B C 1
ATOM 1903 O O . GLU B 1 55 ? -9.188 -14.734 -0.958 1 96.88 55 GLU B O 1
ATOM 1908 N N . ASP B 1 56 ? -11.328 -15.484 -1.076 1 96 56 ASP B N 1
ATOM 1909 C CA . ASP B 1 56 ? -10.93 -16.891 -1.06 1 96 56 ASP B CA 1
ATOM 1910 C C . ASP B 1 56 ? -10.055 -17.234 -2.268 1 96 56 ASP B C 1
ATOM 1912 O O . ASP B 1 56 ? -9.047 -17.922 -2.133 1 96 56 ASP B O 1
ATOM 1916 N N . HIS B 1 57 ? -10.492 -16.781 -3.352 1 96.31 57 HIS B N 1
ATOM 1917 C CA . HIS B 1 57 ? -9.711 -16.984 -4.562 1 96.31 57 HIS B CA 1
ATOM 1918 C C . HIS B 1 57 ? -8.344 -16.328 -4.457 1 96.31 57 HIS B C 1
ATOM 1920 O O . HIS B 1 57 ? -7.332 -16.891 -4.887 1 96.31 57 HIS B O 1
ATOM 1926 N N . GLY B 1 58 ? -8.297 -15.117 -3.914 1 97.19 58 GLY B N 1
ATOM 1927 C CA . GLY B 1 58 ? -7.027 -14.445 -3.668 1 97.19 58 GLY B CA 1
ATOM 1928 C C . GLY B 1 58 ? -6.078 -15.258 -2.807 1 97.19 58 GLY B C 1
ATOM 1929 O O . GLY B 1 58 ? -4.891 -15.375 -3.115 1 97.19 58 GLY B O 1
ATOM 1930 N N . GLU B 1 59 ? -6.605 -15.789 -1.753 1 96.94 59 GLU B N 1
ATOM 1931 C CA . GLU B 1 59 ? -5.809 -16.656 -0.889 1 96.94 59 GLU B CA 1
ATOM 1932 C C . GLU B 1 59 ? -5.238 -17.844 -1.667 1 96.94 59 GLU B C 1
ATOM 1934 O O . GLU B 1 59 ? -4.047 -18.141 -1.56 1 96.94 59 GLU B O 1
ATOM 1939 N N . THR B 1 60 ? -6.078 -18.484 -2.451 1 96.5 60 THR B N 1
ATOM 1940 C CA . THR B 1 60 ? -5.672 -19.625 -3.252 1 96.5 60 THR B CA 1
ATOM 1941 C C . THR B 1 60 ? -4.559 -19.25 -4.223 1 96.5 60 THR B C 1
ATOM 1943 O O . THR B 1 60 ? -3.541 -19.938 -4.312 1 96.5 60 THR B O 1
ATOM 1946 N N . VAL B 1 61 ? -4.719 -18.172 -4.867 1 96.88 61 VAL B N 1
ATOM 1947 C CA . VAL B 1 61 ? -3.77 -17.703 -5.875 1 96.88 61 VAL B CA 1
ATOM 1948 C C . VAL B 1 61 ? -2.432 -17.375 -5.215 1 96.88 61 VAL B C 1
ATOM 1950 O O . VAL B 1 61 ? -1.374 -17.766 -5.711 1 96.88 61 VAL B O 1
ATOM 1953 N N . LEU B 1 62 ? -2.438 -16.672 -4.09 1 97.69 62 LEU B N 1
ATOM 1954 C CA . LEU B 1 62 ? -1.201 -16.297 -3.416 1 97.69 62 LEU B CA 1
ATOM 1955 C C . LEU B 1 62 ? -0.436 -17.531 -2.947 1 97.69 62 LEU B C 1
ATOM 1957 O O . LEU B 1 62 ? 0.793 -17.578 -3.029 1 97.69 62 LEU B O 1
ATOM 1961 N N . ASN B 1 63 ? -1.143 -18.5 -2.475 1 96.81 63 ASN B N 1
ATOM 1962 C CA . ASN B 1 63 ? -0.485 -19.75 -2.088 1 96.81 63 ASN B CA 1
ATOM 1963 C C . ASN B 1 63 ? 0.07 -20.484 -3.301 1 96.81 63 ASN B C 1
ATOM 1965 O O . ASN B 1 63 ? 1.135 -21.109 -3.225 1 96.81 63 ASN B O 1
ATOM 1969 N N . GLN B 1 64 ? -0.659 -20.438 -4.387 1 96.56 64 GLN B N 1
ATOM 1970 C CA . GLN B 1 64 ? -0.176 -21.047 -5.621 1 96.56 64 GLN B CA 1
ATOM 1971 C C . GLN B 1 64 ? 1.094 -20.359 -6.113 1 96.56 64 GLN B C 1
ATOM 1973 O O . GLN B 1 64 ? 1.994 -21.016 -6.648 1 96.56 64 GLN B O 1
ATOM 1978 N N . ILE B 1 65 ? 1.167 -19.047 -5.996 1 97.56 65 ILE B N 1
ATOM 1979 C CA . ILE B 1 65 ? 2.361 -18.281 -6.363 1 97.56 65 ILE B CA 1
ATOM 1980 C C . ILE B 1 65 ? 3.562 -18.812 -5.578 1 97.56 65 ILE B C 1
ATOM 1982 O O . ILE B 1 65 ? 4.617 -19.078 -6.152 1 97.56 65 ILE B O 1
ATOM 1986 N N . ILE B 1 66 ? 3.396 -18.969 -4.277 1 97.81 66 ILE B N 1
ATOM 1987 C CA . ILE B 1 66 ? 4.465 -19.453 -3.412 1 97.81 66 ILE B CA 1
ATOM 1988 C C . ILE B 1 66 ? 4.918 -20.844 -3.881 1 97.81 66 ILE B C 1
ATOM 1990 O O . ILE B 1 66 ? 6.117 -21.094 -4 1 97.81 66 ILE B O 1
ATOM 1994 N N . GLN B 1 67 ? 3.973 -21.672 -4.18 1 95.94 67 GLN B N 1
ATOM 1995 C CA . GLN B 1 67 ? 4.277 -23.031 -4.602 1 95.94 67 GLN B CA 1
ATOM 1996 C C . GLN B 1 67 ? 4.992 -23.047 -5.949 1 95.94 67 GLN B C 1
ATOM 1998 O O . GLN B 1 67 ? 5.922 -23.828 -6.156 1 95.94 67 GLN B O 1
ATOM 2003 N N . ALA B 1 68 ? 4.625 -22.203 -6.762 1 96.38 68 ALA B N 1
ATOM 2004 C CA . ALA B 1 68 ? 5.16 -22.172 -8.125 1 96.38 68 ALA B CA 1
ATOM 2005 C C . ALA B 1 68 ? 6.59 -21.656 -8.141 1 96.38 68 ALA B C 1
ATOM 2007 O O . ALA B 1 68 ? 7.355 -21.938 -9.062 1 96.38 68 ALA B O 1
ATOM 2008 N N . CYS B 1 69 ? 7.016 -20.891 -7.172 1 97.06 69 CYS B N 1
ATOM 2009 C CA . CYS B 1 69 ? 8.281 -20.172 -7.207 1 97.06 69 CYS B CA 1
ATOM 2010 C C . CYS B 1 69 ? 9.391 -20.984 -6.555 1 97.06 69 CYS B C 1
ATOM 2012 O O . CYS B 1 69 ? 10.562 -20.609 -6.598 1 97.06 69 CYS B O 1
ATOM 2014 N N . ASP B 1 70 ? 9.141 -22.156 -5.988 1 94.06 70 ASP B N 1
ATOM 2015 C CA . ASP B 1 70 ? 10.125 -23.047 -5.383 1 94.06 70 ASP B CA 1
ATOM 2016 C C . ASP B 1 70 ? 11.086 -22.281 -4.484 1 94.06 70 ASP B C 1
ATOM 2018 O O . ASP B 1 70 ? 12.305 -22.375 -4.645 1 94.06 70 ASP B O 1
ATOM 2022 N N . LEU B 1 71 ? 10.602 -21.516 -3.535 1 95.31 71 LEU B N 1
ATOM 2023 C CA . LEU B 1 71 ? 11.336 -20.547 -2.742 1 95.31 71 LEU B CA 1
ATOM 2024 C C . LEU B 1 71 ? 12.391 -21.234 -1.875 1 95.31 71 LEU B C 1
ATOM 2026 O O . LEU B 1 71 ? 13.367 -20.594 -1.468 1 95.31 71 LEU B O 1
ATOM 2030 N N . GLU B 1 72 ? 12.289 -22.5 -1.634 1 92 72 GLU B N 1
ATOM 2031 C CA . GLU B 1 72 ? 13.188 -23.219 -0.732 1 92 72 GLU B CA 1
ATOM 2032 C C . GLU B 1 72 ? 14.422 -23.734 -1.473 1 92 72 GLU B C 1
ATOM 2034 O O . GLU B 1 72 ? 15.477 -23.938 -0.868 1 92 72 GLU B O 1
ATOM 2039 N N . HIS B 1 73 ? 14.336 -23.906 -2.791 1 93.69 73 HIS B N 1
ATOM 2040 C CA . HIS B 1 73 ? 15.43 -24.578 -3.488 1 93.69 73 HIS B CA 1
ATOM 2041 C C . HIS B 1 73 ? 16.016 -23.688 -4.57 1 93.69 73 HIS B C 1
ATOM 2043 O O . HIS B 1 73 ? 17.219 -23.766 -4.863 1 93.69 73 HIS B O 1
ATOM 2049 N N . ALA B 1 74 ? 15.234 -22.828 -5.141 1 95.5 74 ALA B N 1
ATOM 2050 C CA . ALA B 1 74 ? 15.703 -21.969 -6.227 1 95.5 74 ALA B CA 1
ATOM 2051 C C . ALA B 1 74 ? 16.719 -20.953 -5.723 1 95.5 74 ALA B C 1
ATOM 2053 O O . ALA B 1 74 ? 16.703 -20.594 -4.543 1 95.5 74 ALA B O 1
ATOM 2054 N N . GLU B 1 75 ? 17.641 -20.531 -6.672 1 97 75 GLU B N 1
ATOM 2055 C CA . GLU B 1 75 ? 18.5 -19.406 -6.352 1 97 75 GLU B CA 1
ATOM 2056 C C . GLU B 1 75 ? 17.688 -18.172 -5.988 1 97 75 GLU B C 1
ATOM 2058 O O . GLU B 1 75 ? 16.688 -17.859 -6.652 1 97 75 GLU B O 1
ATOM 2063 N N . PRO B 1 76 ? 18.094 -17.438 -4.984 1 96.75 76 PRO B N 1
ATOM 2064 C CA . PRO B 1 76 ? 17.266 -16.359 -4.438 1 96.75 76 PRO B CA 1
ATOM 2065 C C . PRO B 1 76 ? 16.891 -15.312 -5.484 1 96.75 76 PRO B C 1
ATOM 2067 O O . PRO B 1 76 ? 15.727 -14.883 -5.535 1 96.75 76 PRO B O 1
ATOM 2070 N N . LEU B 1 77 ? 17.781 -14.922 -6.301 1 96.88 77 LEU B N 1
ATOM 2071 C CA . LEU B 1 77 ? 17.484 -13.898 -7.297 1 96.88 77 LEU B CA 1
ATOM 2072 C C . LEU B 1 77 ? 16.516 -14.43 -8.344 1 96.88 77 LEU B C 1
ATOM 2074 O O . LEU B 1 77 ? 15.586 -13.719 -8.75 1 96.88 77 LEU B O 1
ATOM 2078 N N . GLU B 1 78 ? 16.719 -15.633 -8.75 1 97.31 78 GLU B N 1
ATOM 2079 C CA . GLU B 1 78 ? 15.797 -16.266 -9.68 1 97.31 78 GLU B CA 1
ATOM 2080 C C . GLU B 1 78 ? 14.406 -16.391 -9.078 1 97.31 78 GLU B C 1
ATOM 2082 O O . GLU B 1 78 ? 13.406 -16.125 -9.75 1 97.31 78 GLU B O 1
ATOM 2087 N N . ALA B 1 79 ? 14.344 -16.812 -7.844 1 98.06 79 ALA B N 1
ATOM 2088 C CA . ALA B 1 79 ? 13.07 -16.938 -7.133 1 98.06 79 ALA B CA 1
ATOM 2089 C C . ALA B 1 79 ? 12.367 -15.594 -7.023 1 98.06 79 ALA B C 1
ATOM 2091 O O . ALA B 1 79 ? 11.148 -15.508 -7.18 1 98.06 79 ALA B O 1
ATOM 2092 N N . LEU B 1 80 ? 13.125 -14.516 -6.777 1 98.25 80 LEU B N 1
ATOM 2093 C CA . LEU B 1 80 ? 12.555 -13.172 -6.68 1 98.25 80 LEU B CA 1
ATOM 2094 C C . LEU B 1 80 ? 11.922 -12.758 -8 1 98.25 80 LEU B C 1
ATOM 2096 O O . LEU B 1 80 ? 10.82 -12.203 -8.016 1 98.25 80 LEU B O 1
ATOM 2100 N N . GLN B 1 81 ? 12.617 -13.023 -9.078 1 97.81 81 GLN B N 1
ATOM 2101 C CA . GLN B 1 81 ? 12.086 -12.711 -10.406 1 97.81 81 GLN B CA 1
ATOM 2102 C C . GLN B 1 81 ? 10.789 -13.469 -10.68 1 97.81 81 GLN B C 1
ATOM 2104 O O . GLN B 1 81 ? 9.836 -12.898 -11.203 1 97.81 81 GLN B O 1
ATOM 2109 N N . ARG B 1 82 ? 10.766 -14.719 -10.32 1 98.31 82 ARG B N 1
ATOM 2110 C CA . ARG B 1 82 ? 9.555 -15.523 -10.484 1 98.31 82 ARG B CA 1
ATOM 2111 C C . ARG B 1 82 ? 8.422 -14.984 -9.609 1 98.31 82 ARG B C 1
ATOM 2113 O O . ARG B 1 82 ? 7.277 -14.898 -10.055 1 98.31 82 ARG B O 1
ATOM 2120 N N . LEU B 1 83 ? 8.75 -14.648 -8.352 1 98.62 83 LEU B N 1
ATOM 2121 C CA . LEU B 1 83 ? 7.766 -14.07 -7.449 1 98.62 83 LEU B CA 1
ATOM 2122 C C . LEU B 1 83 ? 7.105 -12.844 -8.07 1 98.62 83 LEU B C 1
ATOM 2124 O O . LEU B 1 83 ? 5.879 -12.727 -8.078 1 98.62 83 LEU B O 1
ATOM 2128 N N . ILE B 1 84 ? 7.922 -11.953 -8.602 1 98.62 84 ILE B N 1
ATOM 2129 C CA . ILE B 1 84 ? 7.422 -10.719 -9.195 1 98.62 84 ILE B CA 1
ATOM 2130 C C . ILE B 1 84 ? 6.539 -11.047 -10.391 1 98.62 84 ILE B C 1
ATOM 2132 O O . ILE B 1 84 ? 5.398 -10.578 -10.477 1 98.62 84 ILE B O 1
ATOM 2136 N N . LYS B 1 85 ? 7.004 -11.875 -11.305 1 98.19 85 LYS B N 1
ATOM 2137 C CA . LYS B 1 85 ? 6.281 -12.234 -12.516 1 98.19 85 LYS B CA 1
ATOM 2138 C C . LYS B 1 85 ? 4.957 -12.914 -12.188 1 98.19 85 LYS B C 1
ATOM 2140 O O . LYS B 1 85 ? 3.92 -12.578 -12.766 1 98.19 85 LYS B O 1
ATOM 2145 N N . GLU B 1 86 ? 4.996 -13.867 -11.281 1 98.19 86 GLU B N 1
ATOM 2146 C CA . GLU B 1 86 ? 3.787 -14.602 -10.914 1 98.19 86 GLU B CA 1
ATOM 2147 C C . GLU B 1 86 ? 2.754 -13.68 -10.281 1 98.19 86 GLU B C 1
ATOM 2149 O O . GLU B 1 86 ? 1.559 -13.789 -10.562 1 98.19 86 GLU B O 1
ATOM 2154 N N . HIS B 1 87 ? 3.164 -12.805 -9.383 1 98.5 87 HIS B N 1
ATOM 2155 C CA . HIS B 1 87 ? 2.227 -11.844 -8.82 1 98.5 87 HIS B CA 1
ATOM 2156 C C . HIS B 1 87 ? 1.593 -10.984 -9.906 1 98.5 87 HIS B C 1
ATOM 2158 O O . HIS B 1 87 ? 0.373 -10.797 -9.93 1 98.5 87 HIS B O 1
ATOM 2164 N N . LEU B 1 88 ? 2.43 -10.492 -10.844 1 98 88 LEU B N 1
ATOM 2165 C CA . LEU B 1 88 ? 1.944 -9.57 -11.875 1 98 88 LEU B CA 1
ATOM 2166 C C . LEU B 1 88 ? 0.996 -10.281 -12.836 1 98 88 LEU B C 1
ATOM 2168 O O . LEU B 1 88 ? 0.166 -9.641 -13.477 1 98 88 LEU B O 1
ATOM 2172 N N . THR B 1 89 ? 1.097 -11.609 -12.945 1 96.75 89 THR B N 1
ATOM 2173 C CA . THR B 1 89 ? 0.157 -12.391 -13.742 1 96.75 89 THR B CA 1
ATOM 2174 C C . THR B 1 89 ? -1.251 -12.297 -13.164 1 96.75 89 THR B C 1
ATOM 2176 O O . THR B 1 89 ? -2.234 -12.531 -13.867 1 96.75 89 THR B O 1
ATOM 2179 N N . HIS B 1 90 ? -1.384 -11.938 -11.938 1 96.62 90 HIS B N 1
ATOM 2180 C CA . HIS B 1 90 ? -2.672 -11.852 -11.266 1 96.62 90 HIS B CA 1
ATOM 2181 C C . HIS B 1 90 ? -2.959 -10.43 -10.797 1 96.62 90 HIS B C 1
ATOM 2183 O O . HIS B 1 90 ? -3.572 -10.227 -9.742 1 96.62 90 HIS B O 1
ATOM 2189 N N . ARG B 1 91 ? -2.514 -9.461 -11.578 1 96.38 91 ARG B N 1
ATOM 2190 C CA . ARG B 1 91 ? -2.549 -8.055 -11.18 1 96.38 91 ARG B CA 1
ATOM 2191 C C . ARG B 1 91 ? -3.975 -7.609 -10.875 1 96.38 91 ARG B C 1
ATOM 2193 O O . ARG B 1 91 ? -4.199 -6.832 -9.945 1 96.38 91 ARG B O 1
ATOM 2200 N N . GLU B 1 92 ? -5.012 -8.109 -11.578 1 95.19 92 GLU B N 1
ATOM 2201 C CA . GLU B 1 92 ? -6.391 -7.672 -11.352 1 95.19 92 GLU B CA 1
ATOM 2202 C C . GLU B 1 92 ? -6.895 -8.117 -9.984 1 95.19 92 GLU B C 1
ATOM 2204 O O . GLU B 1 92 ? -7.586 -7.355 -9.297 1 95.19 92 GLU B O 1
ATOM 2209 N N . LEU B 1 93 ? -6.559 -9.312 -9.648 1 96.69 93 LEU B N 1
ATOM 2210 C CA . LEU B 1 93 ? -6.934 -9.828 -8.344 1 96.69 93 LEU B CA 1
ATOM 2211 C C . LEU B 1 93 ? -6.211 -9.07 -7.23 1 96.69 93 LEU B C 1
ATOM 2213 O O . LEU B 1 93 ? -6.793 -8.789 -6.18 1 96.69 93 LEU B O 1
ATOM 2217 N N . LEU B 1 94 ? -4.953 -8.719 -7.445 1 97.56 94 LEU B N 1
ATOM 2218 C CA . LEU B 1 94 ? -4.176 -7.977 -6.461 1 97.56 94 LEU B CA 1
ATOM 2219 C C . LEU B 1 94 ? -4.77 -6.59 -6.234 1 97.56 94 LEU B C 1
ATOM 2221 O O . LEU B 1 94 ? -4.844 -6.117 -5.098 1 97.56 94 LEU B O 1
ATOM 2225 N N . VAL B 1 95 ? -5.191 -5.953 -7.309 1 97.25 95 VAL B N 1
ATOM 2226 C CA . VAL B 1 95 ? -5.824 -4.645 -7.191 1 97.25 95 VAL B CA 1
ATOM 2227 C C . VAL B 1 95 ? -7.078 -4.754 -6.324 1 97.25 95 VAL B C 1
ATOM 2229 O O . VAL B 1 95 ? -7.312 -3.912 -5.453 1 97.25 95 VAL B O 1
ATOM 2232 N N . PHE B 1 96 ? -7.883 -5.793 -6.578 1 97.56 96 PHE B N 1
ATOM 2233 C CA . PHE B 1 96 ? -9.055 -6.023 -5.742 1 97.56 96 PHE B CA 1
ATOM 2234 C C . PHE B 1 96 ? -8.664 -6.137 -4.277 1 97.56 96 PHE B C 1
ATOM 2236 O O . PHE B 1 96 ? -9.297 -5.531 -3.408 1 97.56 96 PHE B O 1
ATOM 2243 N N . LEU B 1 97 ? -7.594 -6.875 -3.965 1 96.62 97 LEU B N 1
ATOM 2244 C CA . LEU B 1 97 ? -7.18 -7.105 -2.584 1 96.62 97 LEU B CA 1
ATOM 2245 C C . LEU B 1 97 ? -6.684 -5.816 -1.941 1 96.62 97 LEU B C 1
ATOM 2247 O O . LEU B 1 97 ? -6.844 -5.617 -0.735 1 96.62 97 LEU B O 1
ATOM 2251 N N . VAL B 1 98 ? -6.074 -4.863 -2.697 1 95.12 98 VAL B N 1
ATOM 2252 C CA . VAL B 1 98 ? -5.676 -3.551 -2.201 1 95.12 98 VAL B CA 1
ATOM 2253 C C . VAL B 1 98 ? -6.883 -2.844 -1.585 1 95.12 98 VAL B C 1
ATOM 2255 O O . VAL B 1 98 ? -6.789 -2.283 -0.49 1 95.12 98 VAL B O 1
ATOM 2258 N N . PHE B 1 99 ? -7.973 -3.018 -2.248 1 95.19 99 PHE B N 1
ATOM 2259 C CA . PHE B 1 99 ? -9.133 -2.238 -1.841 1 95.19 99 PHE B CA 1
ATOM 2260 C C . PHE B 1 99 ? -9.953 -2.988 -0.794 1 95.19 99 PHE B C 1
ATOM 2262 O O . PHE B 1 99 ? -10.914 -2.447 -0.245 1 95.19 99 PHE B O 1
ATOM 2269 N N . GLN B 1 100 ? -9.594 -4.254 -0.508 1 94.31 100 GLN B N 1
ATOM 2270 C CA . GLN B 1 100 ? -10.211 -5.012 0.579 1 94.31 100 GLN B CA 1
ATOM 2271 C C . GLN B 1 100 ? -9.461 -4.793 1.891 1 94.31 100 GLN B C 1
ATOM 2273 O O . GLN B 1 100 ? -9.938 -5.184 2.957 1 94.31 100 GLN B O 1
ATOM 2278 N N . TYR B 1 101 ? -8.312 -4.199 1.802 1 94.38 101 TYR B N 1
ATOM 2279 C CA . TYR B 1 101 ? -7.441 -4.098 2.965 1 94.38 101 TYR B CA 1
ATOM 2280 C C . TYR B 1 101 ? -8.102 -3.279 4.07 1 94.38 101 TYR B C 1
ATOM 2282 O O . TYR B 1 101 ? -8.555 -2.156 3.838 1 94.38 101 TYR B O 1
ATOM 2290 N N . ARG B 1 102 ? -8.289 -3.842 5.227 1 93.31 102 ARG B N 1
ATOM 2291 C CA . ARG B 1 102 ? -8.867 -3.266 6.438 1 93.31 102 ARG B CA 1
ATOM 2292 C C . ARG B 1 102 ? -7.945 -3.479 7.633 1 93.31 102 ARG B C 1
ATOM 2294 O O . ARG B 1 102 ? -6.996 -4.262 7.562 1 93.31 102 ARG B O 1
ATOM 2301 N N . PRO B 1 103 ? -8.18 -2.791 8.711 1 92.12 103 PRO B N 1
ATOM 2302 C CA . PRO B 1 103 ? -7.234 -2.834 9.828 1 92.12 103 PRO B CA 1
ATOM 2303 C C . PRO B 1 103 ? -6.996 -4.25 10.344 1 92.12 103 PRO B C 1
ATOM 2305 O O . PRO B 1 103 ? -5.887 -4.57 10.781 1 92.12 103 PRO B O 1
ATOM 2308 N N . ASP B 1 104 ? -7.992 -5.066 10.258 1 91.56 104 ASP B N 1
ATOM 2309 C CA . ASP B 1 104 ? -7.855 -6.418 10.805 1 91.56 104 ASP B CA 1
ATOM 2310 C C . ASP B 1 104 ? -7.621 -7.434 9.688 1 91.56 104 ASP B C 1
ATOM 2312 O O . ASP B 1 104 ? -7.703 -8.641 9.914 1 91.56 104 ASP B O 1
ATOM 2316 N N . PHE B 1 105 ? -7.293 -6.98 8.523 1 93.94 105 PHE B N 1
ATOM 2317 C CA . PHE B 1 105 ? -7.199 -7.832 7.344 1 93.94 105 PHE B CA 1
ATOM 2318 C C . PHE B 1 105 ? -6.125 -8.898 7.523 1 93.94 105 PHE B C 1
ATOM 2320 O O . PHE B 1 105 ? -6.301 -10.039 7.102 1 93.94 105 PHE B O 1
ATOM 2327 N N . LEU B 1 106 ? -5.043 -8.609 8.258 1 93.69 106 LEU B N 1
ATOM 2328 C CA . LEU B 1 106 ? -3.922 -9.523 8.414 1 93.69 106 LEU B CA 1
ATOM 2329 C C . LEU B 1 106 ? -3.791 -9.992 9.859 1 93.69 106 LEU B C 1
ATOM 2331 O O . LEU B 1 106 ? -2.738 -10.492 10.258 1 93.69 106 LEU B O 1
ATOM 2335 N N . ASP B 1 107 ? -4.801 -9.742 10.594 1 92.19 107 ASP B N 1
ATOM 2336 C CA . ASP B 1 107 ? -4.797 -10.188 11.984 1 92.19 107 ASP B CA 1
ATOM 2337 C C . ASP B 1 107 ? -4.719 -11.711 12.07 1 92.19 107 ASP B C 1
ATOM 2339 O O . ASP B 1 107 ? -5.652 -12.406 11.672 1 92.19 107 ASP B O 1
ATOM 2343 N N . PRO B 1 108 ? -3.709 -12.219 12.656 1 91.06 108 PRO B N 1
ATOM 2344 C CA . PRO B 1 108 ? -3.543 -13.672 12.672 1 91.06 108 PRO B CA 1
ATOM 2345 C C . PRO B 1 108 ? -4.586 -14.375 13.531 1 91.06 108 PRO B C 1
ATOM 2347 O O . PRO B 1 108 ? -4.77 -15.594 13.422 1 91.06 108 PRO B O 1
ATOM 2350 N N . HIS B 1 109 ? -5.234 -13.711 14.406 1 90.25 109 HIS B N 1
ATOM 2351 C CA . HIS B 1 109 ? -6.211 -14.305 15.312 1 90.25 109 HIS B CA 1
ATOM 2352 C C . HIS B 1 109 ? -7.625 -14.172 14.75 1 90.25 109 HIS B C 1
ATOM 2354 O O . HIS B 1 109 ? -8.594 -14.531 15.422 1 90.25 109 HIS B O 1
ATOM 2360 N N . GLY B 1 110 ? -7.762 -13.742 13.555 1 90.69 110 GLY B N 1
ATOM 2361 C CA . GLY B 1 110 ? -9.039 -13.578 12.883 1 90.69 110 GLY B CA 1
ATOM 2362 C C . GLY B 1 110 ? -9 -13.984 11.422 1 90.69 110 GLY B C 1
ATOM 2363 O O . GLY B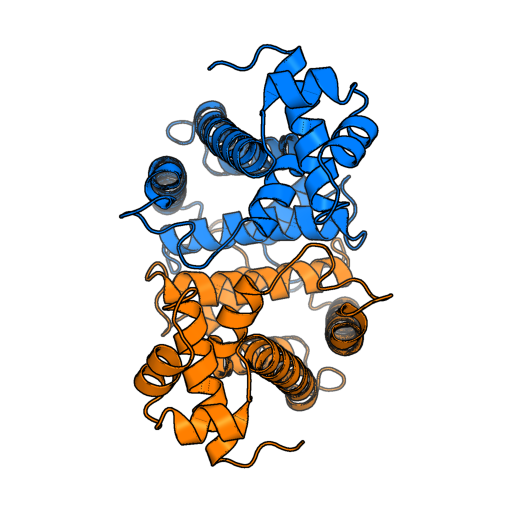 1 110 ? -8.5 -15.062 11.086 1 90.69 110 GLY B O 1
ATOM 2364 N N . GLU B 1 111 ? -9.633 -13.18 10.602 1 87.44 111 GLU B N 1
ATOM 2365 C CA . GLU B 1 111 ? -9.734 -13.453 9.172 1 87.44 111 GLU B CA 1
ATOM 2366 C C . GLU B 1 111 ? -8.359 -13.422 8.508 1 87.44 111 GLU B C 1
ATOM 2368 O O . GLU B 1 111 ? -8.156 -14.023 7.453 1 87.44 111 GLU B O 1
ATOM 2373 N N . GLY B 1 112 ? -7.465 -12.789 9.18 1 92.81 112 GLY B N 1
ATOM 2374 C CA . GLY B 1 112 ? -6.129 -12.656 8.625 1 92.81 112 GLY B CA 1
ATOM 2375 C C . GLY B 1 112 ? -5.305 -13.922 8.727 1 92.81 112 GLY B C 1
ATOM 2376 O O . GLY B 1 112 ? -4.242 -14.031 8.109 1 92.81 112 GLY B O 1
ATOM 2377 N N . ALA B 1 113 ? -5.746 -14.898 9.445 1 94.56 113 ALA B N 1
ATOM 2378 C CA . ALA B 1 113 ? -5.07 -16.188 9.57 1 94.56 113 ALA B CA 1
ATOM 2379 C C . ALA B 1 113 ? -4.855 -16.828 8.203 1 94.56 113 ALA B C 1
ATOM 2381 O O . ALA B 1 113 ? -3.848 -17.5 7.98 1 94.56 113 ALA B O 1
ATOM 2382 N N . ARG B 1 114 ? -5.738 -16.562 7.312 1 95.19 114 ARG B N 1
ATOM 2383 C CA . ARG B 1 114 ? -5.695 -17.172 5.984 1 95.19 114 ARG B CA 1
ATOM 2384 C C . ARG B 1 114 ? -4.449 -16.734 5.223 1 95.19 114 ARG B C 1
ATOM 2386 O O . ARG B 1 114 ? -3.988 -17.438 4.32 1 95.19 114 ARG B O 1
ATOM 2393 N N . TRP B 1 115 ? -3.906 -15.586 5.57 1 97 115 TRP B N 1
ATOM 2394 C CA . TRP B 1 115 ? -2.791 -15.008 4.828 1 97 115 TRP B CA 1
ATOM 2395 C C . TRP B 1 115 ? -1.457 -15.422 5.438 1 97 115 TRP B C 1
ATOM 2397 O O . TRP B 1 115 ? -0.396 -15.156 4.867 1 97 115 TRP B O 1
ATOM 2407 N N . GLN B 1 116 ? -1.449 -16.078 6.598 1 96.75 116 GLN B N 1
ATOM 2408 C CA . GLN B 1 116 ? -0.238 -16.281 7.387 1 96.75 116 GLN B CA 1
ATOM 2409 C C . GLN B 1 116 ? 0.729 -17.219 6.672 1 96.75 116 GLN B C 1
ATOM 2411 O O . GLN B 1 116 ? 1.945 -17.031 6.73 1 96.75 116 GLN B O 1
ATOM 2416 N N . SER B 1 117 ? 0.177 -18.234 6.016 1 96.94 117 SER B N 1
ATOM 2417 C CA . SER B 1 117 ? 1.047 -19.156 5.301 1 96.94 117 SER B CA 1
ATOM 2418 C C . SER B 1 117 ? 1.832 -18.438 4.203 1 96.94 117 SER B C 1
ATOM 2420 O O . SER B 1 117 ? 3.023 -18.703 4.02 1 96.94 117 SER B O 1
ATOM 2422 N N . TYR B 1 118 ? 1.218 -17.578 3.557 1 97.88 118 TYR B N 1
ATOM 2423 C CA . TYR B 1 118 ? 1.832 -16.781 2.496 1 97.88 118 TYR B CA 1
ATOM 2424 C C . TYR B 1 118 ? 2.918 -15.875 3.057 1 97.88 118 TYR B C 1
ATOM 2426 O O . TYR B 1 118 ? 4.043 -15.859 2.553 1 97.88 118 TYR B O 1
ATOM 2434 N N . LEU B 1 119 ? 2.635 -15.164 4.121 1 97.81 119 LEU B N 1
ATOM 2435 C CA . LEU B 1 119 ? 3.584 -14.25 4.742 1 97.81 119 LEU B CA 1
ATOM 2436 C C . LEU B 1 119 ? 4.785 -15 5.293 1 97.81 119 LEU B C 1
ATOM 2438 O O . LEU B 1 119 ? 5.93 -14.57 5.117 1 97.81 119 LEU B O 1
ATOM 2442 N N . GLU B 1 120 ? 4.523 -16.094 5.875 1 97.69 120 GLU B N 1
ATOM 2443 C CA . GLU B 1 120 ? 5.586 -16.906 6.461 1 97.69 120 GLU B CA 1
ATOM 2444 C C . GLU B 1 120 ? 6.527 -17.438 5.387 1 97.69 120 GLU B C 1
ATOM 2446 O O . GLU B 1 120 ? 7.738 -17.516 5.598 1 97.69 120 GLU B O 1
ATOM 2451 N N . ALA B 1 121 ? 5.965 -17.844 4.312 1 98.31 121 ALA B N 1
ATOM 2452 C CA . ALA B 1 121 ? 6.781 -18.344 3.207 1 98.31 121 ALA B CA 1
ATOM 2453 C C . ALA B 1 121 ? 7.707 -17.266 2.674 1 98.31 121 ALA B C 1
ATOM 2455 O O . ALA B 1 121 ? 8.883 -17.516 2.398 1 98.31 121 ALA B O 1
ATOM 2456 N N . LEU B 1 122 ? 7.18 -16.078 2.543 1 98.5 122 LEU B N 1
ATOM 2457 C CA . LEU B 1 122 ? 7.996 -14.961 2.09 1 98.5 122 LEU B CA 1
ATOM 2458 C C . LEU B 1 122 ? 9.07 -14.617 3.123 1 98.5 122 LEU B C 1
ATOM 2460 O O . LEU B 1 122 ? 10.219 -14.367 2.768 1 98.5 122 LEU B O 1
ATOM 2464 N N . ASP B 1 123 ? 8.695 -14.594 4.414 1 98.5 123 ASP B N 1
ATOM 2465 C CA . ASP B 1 123 ? 9.68 -14.367 5.469 1 98.5 123 ASP B CA 1
ATOM 2466 C C . ASP B 1 123 ? 10.836 -15.359 5.355 1 98.5 123 ASP B C 1
ATOM 2468 O O . ASP B 1 123 ? 12 -14.961 5.406 1 98.5 123 ASP B O 1
ATOM 2472 N N . ALA B 1 124 ? 10.484 -16.578 5.215 1 98.56 124 ALA B N 1
ATOM 2473 C CA . ALA B 1 124 ? 11.492 -17.625 5.129 1 98.56 124 ALA B CA 1
ATOM 2474 C C . ALA B 1 124 ? 12.367 -17.438 3.889 1 98.56 124 ALA B C 1
ATOM 2476 O O . ALA B 1 124 ? 13.586 -17.656 3.941 1 98.56 124 ALA B O 1
ATOM 2477 N N . PHE B 1 125 ? 11.789 -17.094 2.871 1 98.62 125 PHE B N 1
ATOM 2478 C CA . PHE B 1 125 ? 12.508 -16.859 1.626 1 98.62 125 PHE B CA 1
ATOM 2479 C C . PHE B 1 125 ? 13.555 -15.758 1.803 1 98.62 125 PHE B C 1
ATOM 2481 O O . PHE B 1 125 ? 14.711 -15.938 1.424 1 98.62 125 PHE B O 1
ATOM 2488 N N . PHE B 1 126 ? 13.117 -14.633 2.312 1 98.56 126 PHE B N 1
ATOM 2489 C CA . PHE B 1 126 ? 14.031 -13.508 2.463 1 98.56 126 PHE B CA 1
ATOM 2490 C C . PHE B 1 126 ? 15.117 -13.828 3.482 1 98.56 126 PHE B C 1
ATOM 2492 O O . PHE B 1 126 ? 16.266 -13.422 3.32 1 98.56 126 PHE B O 1
ATOM 2499 N N . LEU B 1 127 ? 14.734 -14.547 4.535 1 98.44 127 LEU B N 1
ATOM 2500 C CA . LEU B 1 127 ? 15.734 -14.969 5.512 1 98.44 127 LEU B CA 1
ATOM 2501 C C . LEU B 1 127 ? 16.797 -15.859 4.859 1 98.44 127 LEU B C 1
ATOM 2503 O O . LEU B 1 127 ? 17.984 -15.672 5.086 1 98.44 127 LEU B O 1
ATOM 2507 N N . ARG B 1 128 ? 16.422 -16.797 4.051 1 98 128 ARG B N 1
ATOM 2508 C CA . ARG B 1 128 ? 17.344 -17.672 3.328 1 98 128 ARG B CA 1
ATOM 2509 C C . ARG B 1 128 ? 18.266 -16.875 2.41 1 98 128 ARG B C 1
ATOM 2511 O O . ARG B 1 128 ? 19.469 -17.125 2.344 1 98 128 ARG B O 1
ATOM 2518 N N . GLY B 1 129 ? 17.641 -15.945 1.655 1 97.81 129 GLY B N 1
ATOM 2519 C CA . GLY B 1 129 ? 18.453 -15.078 0.798 1 97.81 129 GLY B CA 1
ATOM 2520 C C . GLY B 1 129 ? 19.484 -14.273 1.562 1 97.81 129 GLY B C 1
ATOM 2521 O O . GLY B 1 129 ? 20.578 -14.031 1.06 1 97.81 129 GLY B O 1
ATOM 2522 N N . GLN B 1 130 ? 19.125 -13.828 2.75 1 97.69 130 GLN B N 1
ATOM 2523 C CA . GLN B 1 130 ? 20.078 -13.125 3.6 1 97.69 130 GLN B CA 1
ATOM 2524 C C . GLN B 1 130 ? 21.188 -14.062 4.066 1 97.69 130 GLN B C 1
ATOM 2526 O O . GLN B 1 130 ? 22.359 -13.68 4.066 1 97.69 130 GLN B O 1
ATOM 2531 N N . GLN B 1 131 ? 20.828 -15.227 4.434 1 97 131 GLN B N 1
ATOM 2532 C CA . GLN B 1 131 ? 21.797 -16.219 4.879 1 97 131 GLN B CA 1
ATOM 2533 C C . GLN B 1 131 ? 22.766 -16.578 3.766 1 97 131 GLN B C 1
ATOM 2535 O O . GLN B 1 131 ? 23.938 -16.859 4.027 1 97 131 GLN B O 1
ATOM 2540 N N . LYS B 1 132 ? 22.344 -16.516 2.553 1 97 132 LYS B N 1
ATOM 2541 C CA . LYS B 1 132 ? 23.172 -16.812 1.391 1 97 132 LYS B CA 1
ATOM 2542 C C . LYS B 1 132 ? 23.969 -15.586 0.949 1 97 132 LYS B C 1
ATOM 2544 O O . LYS B 1 132 ? 24.688 -15.625 -0.044 1 97 132 LYS B O 1
ATOM 2549 N N . GLY B 1 133 ? 23.719 -14.484 1.573 1 96.88 133 GLY B N 1
ATOM 2550 C CA . GLY B 1 133 ? 24.453 -13.258 1.311 1 96.88 133 GLY B CA 1
ATOM 2551 C C . GLY B 1 133 ? 23.938 -12.492 0.11 1 96.88 133 GLY B C 1
ATOM 2552 O O . GLY B 1 133 ? 24.609 -11.594 -0.4 1 96.88 133 GLY B O 1
ATOM 2553 N N . VAL B 1 134 ? 22.781 -12.789 -0.306 1 97.38 134 VAL B N 1
ATOM 2554 C CA . VAL B 1 134 ? 22.219 -12.148 -1.49 1 97.38 134 VAL B CA 1
ATOM 2555 C C . VAL B 1 134 ? 21.531 -10.844 -1.098 1 97.38 134 VAL B C 1
ATOM 2557 O O . VAL B 1 134 ? 21.688 -9.828 -1.779 1 97.38 134 VAL B O 1
ATOM 2560 N N . PHE B 1 135 ? 20.781 -10.852 -0.007 1 97.81 135 PHE B N 1
ATOM 2561 C CA . PHE B 1 135 ? 20.078 -9.672 0.486 1 97.81 135 PHE B CA 1
ATOM 2562 C C . PHE B 1 135 ? 20.812 -9.07 1.684 1 97.81 135 PHE B C 1
ATOM 2564 O O . PHE B 1 135 ? 21.438 -9.797 2.455 1 97.81 135 PHE B O 1
ATOM 2571 N N . ARG B 1 136 ? 20.766 -7.758 1.76 1 97.06 136 ARG B N 1
ATOM 2572 C CA . ARG B 1 136 ? 21.375 -7.066 2.883 1 97.06 136 ARG B CA 1
ATOM 2573 C C . ARG B 1 136 ? 20.812 -7.555 4.211 1 97.06 136 ARG B C 1
ATOM 2575 O O . ARG B 1 136 ? 19.656 -7.984 4.277 1 97.06 136 ARG B O 1
ATOM 2582 N N . ILE B 1 137 ? 21.578 -7.406 5.344 1 95.56 137 ILE B N 1
ATOM 2583 C CA . ILE B 1 137 ? 21.234 -8.062 6.598 1 95.56 137 ILE B CA 1
ATOM 2584 C C . ILE B 1 137 ? 20.812 -7.02 7.629 1 95.56 137 ILE B C 1
ATOM 2586 O O . ILE B 1 137 ? 20.344 -7.363 8.719 1 95.56 137 ILE B O 1
ATOM 2590 N N . ASP B 1 138 ? 20.984 -5.719 7.359 1 95.44 138 ASP B N 1
ATOM 2591 C CA . ASP B 1 138 ? 20.625 -4.672 8.312 1 95.44 138 ASP B CA 1
ATOM 2592 C C . ASP B 1 138 ? 19.125 -4.41 8.32 1 95.44 138 ASP B C 1
ATOM 2594 O O . ASP B 1 138 ? 18.641 -3.598 9.102 1 95.44 138 ASP B O 1
ATOM 2598 N N . ILE B 1 139 ? 18.375 -5.09 7.461 1 96.88 139 ILE B N 1
ATOM 2599 C CA . ILE B 1 139 ? 16.922 -5.078 7.41 1 96.88 139 ILE B CA 1
ATOM 2600 C C . ILE B 1 139 ? 16.375 -6.488 7.629 1 96.88 139 ILE B C 1
ATOM 2602 O O . ILE B 1 139 ? 16.891 -7.449 7.047 1 96.88 139 ILE B O 1
ATOM 2606 N N . THR B 1 140 ? 15.438 -6.617 8.492 1 97.5 140 THR B N 1
ATOM 2607 C CA . THR B 1 140 ? 14.961 -7.949 8.844 1 97.5 140 THR B CA 1
ATOM 2608 C C . THR B 1 140 ? 14.203 -8.578 7.676 1 97.5 140 THR B C 1
ATOM 2610 O O . THR B 1 140 ? 13.656 -7.871 6.824 1 97.5 140 THR B O 1
ATOM 2613 N N . ALA B 1 141 ? 14.109 -9.875 7.664 1 98.19 141 ALA B N 1
ATOM 2614 C CA . ALA B 1 141 ? 13.375 -10.609 6.633 1 98.19 141 ALA B CA 1
ATOM 2615 C C . ALA B 1 141 ? 11.906 -10.211 6.617 1 98.19 141 ALA B C 1
ATOM 2617 O O . ALA B 1 141 ? 11.297 -10.094 5.551 1 98.19 141 ALA B O 1
ATOM 2618 N N . ALA B 1 142 ? 11.32 -10.008 7.801 1 98.25 142 ALA B N 1
ATOM 2619 C CA . ALA B 1 142 ? 9.922 -9.602 7.914 1 98.25 142 ALA B CA 1
ATOM 2620 C C . ALA B 1 142 ? 9.68 -8.266 7.223 1 98.25 142 ALA B C 1
ATOM 2622 O O . ALA B 1 142 ? 8.68 -8.094 6.512 1 98.25 142 ALA B O 1
ATOM 2623 N N . VAL B 1 143 ? 10.578 -7.32 7.422 1 98.38 143 VAL B N 1
ATOM 2624 C CA . VAL B 1 143 ? 10.453 -6.008 6.801 1 98.38 143 VAL B CA 1
ATOM 2625 C C . VAL B 1 143 ? 10.609 -6.137 5.289 1 98.38 143 VAL B C 1
ATOM 2627 O O . VAL B 1 143 ? 9.906 -5.465 4.527 1 98.38 143 VAL B O 1
ATOM 2630 N N . PHE B 1 144 ? 11.477 -7.051 4.828 1 98.44 144 PHE B N 1
ATOM 2631 C CA . PHE B 1 144 ? 11.602 -7.309 3.398 1 98.44 144 PHE B CA 1
ATOM 2632 C C . PHE B 1 144 ? 10.273 -7.789 2.82 1 98.44 144 PHE B C 1
ATOM 2634 O O . PHE B 1 144 ? 9.844 -7.328 1.76 1 98.44 144 PHE B O 1
ATOM 2641 N N . THR B 1 145 ? 9.664 -8.734 3.535 1 98.62 145 THR B N 1
ATOM 2642 C CA . THR B 1 145 ? 8.367 -9.25 3.107 1 98.62 145 THR B CA 1
ATOM 2643 C C . THR B 1 145 ? 7.355 -8.117 2.963 1 98.62 145 THR B C 1
ATOM 2645 O O . THR B 1 145 ? 6.699 -7.988 1.925 1 98.62 145 THR B O 1
ATOM 2648 N N . GLU B 1 146 ? 7.242 -7.258 3.926 1 98 146 GLU B N 1
ATOM 2649 C CA . GLU B 1 146 ? 6.297 -6.148 3.93 1 98 146 GLU B CA 1
ATOM 2650 C C . GLU B 1 146 ? 6.559 -5.195 2.77 1 98 146 GLU B C 1
ATOM 2652 O O . GLU B 1 146 ? 5.633 -4.809 2.053 1 98 146 GLU B O 1
ATOM 2657 N N . LEU B 1 147 ? 7.828 -4.824 2.604 1 97.81 147 LEU B N 1
ATOM 2658 C CA . LEU B 1 147 ? 8.172 -3.838 1.582 1 97.81 147 LEU B CA 1
ATOM 2659 C C . LEU B 1 147 ? 8.023 -4.434 0.185 1 97.81 147 LEU B C 1
ATOM 2661 O O . LEU B 1 147 ? 7.656 -3.729 -0.757 1 97.81 147 LEU B O 1
ATOM 2665 N N . PHE B 1 148 ? 8.328 -5.754 0.049 1 98.62 148 PHE B N 1
ATOM 2666 C CA . PHE B 1 148 ? 8.109 -6.434 -1.222 1 98.62 148 PHE B CA 1
ATOM 2667 C C . PHE B 1 148 ? 6.641 -6.402 -1.614 1 98.62 148 PHE B C 1
ATOM 2669 O O . PHE B 1 148 ? 6.297 -5.965 -2.715 1 98.62 148 PHE B O 1
ATOM 2676 N N . ILE B 1 149 ? 5.777 -6.809 -0.734 1 98.31 149 ILE B N 1
ATOM 2677 C CA . ILE B 1 149 ? 4.34 -6.863 -0.977 1 98.31 149 ILE B CA 1
ATOM 2678 C C . ILE B 1 149 ? 3.814 -5.461 -1.285 1 98.31 149 ILE B C 1
ATOM 2680 O O . ILE B 1 149 ? 3.088 -5.266 -2.262 1 98.31 149 ILE B O 1
ATOM 2684 N N . THR B 1 150 ? 4.215 -4.52 -0.505 1 97.19 150 THR B N 1
ATOM 2685 C CA . THR B 1 150 ? 3.742 -3.15 -0.668 1 97.19 150 THR B CA 1
ATOM 2686 C C . THR B 1 150 ? 4.145 -2.598 -2.033 1 97.19 150 THR B C 1
ATOM 2688 O O . THR B 1 150 ? 3.354 -1.926 -2.695 1 97.19 150 THR B O 1
ATOM 2691 N N . LEU B 1 151 ? 5.352 -2.885 -2.498 1 98 151 LEU B N 1
ATOM 2692 C CA . LEU B 1 151 ? 5.816 -2.42 -3.801 1 98 151 LEU B CA 1
ATOM 2693 C C . LEU B 1 151 ? 5.004 -3.057 -4.926 1 98 151 LEU B C 1
ATOM 2695 O O . LEU B 1 151 ? 4.59 -2.371 -5.863 1 98 151 LEU B O 1
ATOM 2699 N N . VAL B 1 152 ? 4.781 -4.371 -4.836 1 98.5 152 VAL B N 1
ATOM 2700 C CA . VAL B 1 152 ? 4.035 -5.086 -5.867 1 98.5 152 VAL B CA 1
ATOM 2701 C C . VAL B 1 152 ? 2.613 -4.535 -5.949 1 98.5 152 VAL B C 1
ATOM 2703 O O . VAL B 1 152 ? 2.135 -4.195 -7.035 1 98.5 152 VAL B O 1
ATOM 2706 N N . TYR B 1 153 ? 1.979 -4.406 -4.793 1 97.56 153 TYR B N 1
ATOM 2707 C CA . TYR B 1 153 ? 0.603 -3.926 -4.754 1 97.56 153 TYR B CA 1
ATOM 2708 C C . TYR B 1 153 ? 0.521 -2.463 -5.172 1 97.56 153 TYR B C 1
ATOM 2710 O O . TYR B 1 153 ? -0.414 -2.061 -5.867 1 97.56 153 TYR B O 1
ATOM 2718 N N . GLY B 1 154 ? 1.493 -1.684 -4.738 1 97.12 154 GLY B N 1
ATOM 2719 C CA . GLY B 1 154 ? 1.559 -0.305 -5.195 1 97.12 154 GLY B CA 1
ATOM 2720 C C . GLY B 1 154 ? 1.711 -0.181 -6.699 1 97.12 154 GLY B C 1
ATOM 2721 O O . GLY B 1 154 ? 1.115 0.703 -7.32 1 97.12 154 GLY B O 1
ATOM 2722 N N . MET B 1 155 ? 2.48 -1.046 -7.293 1 98.25 155 MET B N 1
ATOM 2723 C CA . MET B 1 155 ? 2.73 -1.021 -8.734 1 98.25 155 MET B CA 1
ATOM 2724 C C . MET B 1 155 ? 1.46 -1.349 -9.508 1 98.25 155 MET B C 1
ATOM 2726 O O . MET B 1 155 ? 1.111 -0.646 -10.461 1 98.25 155 MET B O 1
ATOM 2730 N N . VAL B 1 156 ? 0.759 -2.389 -9.102 1 97.88 156 VAL B N 1
ATOM 2731 C CA . VAL B 1 156 ? -0.424 -2.789 -9.859 1 97.88 156 VAL B CA 1
ATOM 2732 C C . VAL B 1 156 ? -1.509 -1.723 -9.727 1 97.88 156 VAL B C 1
ATOM 2734 O O . VAL B 1 156 ? -2.258 -1.468 -10.672 1 97.88 156 VAL B O 1
ATOM 2737 N N . ASP B 1 157 ? -1.576 -1.117 -8.57 1 97.12 157 ASP B N 1
ATOM 2738 C CA . ASP B 1 157 ? -2.523 -0.019 -8.398 1 97.12 157 ASP B CA 1
ATOM 2739 C C . ASP B 1 157 ? -2.143 1.174 -9.273 1 97.12 157 ASP B C 1
ATOM 2741 O O . ASP B 1 157 ? -3.012 1.82 -9.867 1 97.12 157 ASP B O 1
ATOM 2745 N N . ALA B 1 158 ? -0.864 1.515 -9.336 1 97.31 158 ALA B N 1
ATOM 2746 C CA . ALA B 1 158 ? -0.38 2.596 -10.195 1 97.31 158 ALA B CA 1
ATOM 2747 C C . ALA B 1 158 ? -0.724 2.334 -11.656 1 97.31 158 ALA B C 1
ATOM 2749 O O . ALA B 1 158 ? -1.099 3.254 -12.383 1 97.31 158 ALA B O 1
ATOM 2750 N N . GLU B 1 159 ? -0.592 1.086 -12.086 1 97.38 159 GLU B N 1
ATOM 2751 C CA . GLU B 1 159 ? -0.977 0.7 -13.438 1 97.38 159 GLU B CA 1
ATOM 2752 C C . GLU B 1 159 ? -2.459 0.968 -13.688 1 97.38 159 GLU B C 1
ATOM 2754 O O . GLU B 1 159 ? -2.826 1.542 -14.719 1 97.38 159 GLU B O 1
ATOM 2759 N N . ARG B 1 160 ? -3.254 0.544 -12.758 1 95.56 160 ARG B N 1
ATOM 2760 C CA . ARG B 1 160 ? -4.699 0.714 -12.883 1 95.56 160 ARG B CA 1
ATOM 2761 C C . ARG B 1 160 ? -5.066 2.182 -13.07 1 95.56 160 ARG B C 1
ATOM 2763 O O . ARG B 1 160 ? -5.965 2.512 -13.844 1 95.56 160 ARG B O 1
ATOM 2770 N N . ARG B 1 161 ? -4.391 3.061 -12.375 1 94.75 161 ARG B N 1
ATOM 2771 C CA . ARG B 1 161 ? -4.691 4.488 -12.375 1 94.75 161 ARG B CA 1
ATOM 2772 C C . ARG B 1 161 ? -3.98 5.199 -13.523 1 94.75 161 ARG B C 1
ATOM 2774 O O . ARG B 1 161 ? -4.062 6.422 -13.648 1 94.75 161 ARG B O 1
ATOM 2781 N N . GLY B 1 162 ? -3.152 4.477 -14.312 1 95.44 162 GLY B N 1
ATOM 2782 C CA . GLY B 1 162 ? -2.496 5.039 -15.477 1 95.44 162 GLY B CA 1
ATOM 2783 C C . GLY B 1 162 ? -1.206 5.766 -15.148 1 95.44 162 GLY B C 1
ATOM 2784 O O . GLY B 1 162 ? -0.684 6.52 -15.969 1 95.44 162 GLY B O 1
ATOM 2785 N N . ARG B 1 163 ? -0.688 5.598 -13.984 1 96.38 163 ARG B N 1
ATOM 2786 C CA . ARG B 1 163 ? 0.529 6.277 -13.555 1 96.38 163 ARG B CA 1
ATOM 2787 C C . ARG B 1 163 ? 1.767 5.457 -13.898 1 96.38 163 ARG B C 1
ATOM 2789 O O . ARG B 1 163 ? 2.891 5.957 -13.82 1 96.38 163 ARG B O 1
ATOM 2796 N N . ALA B 1 164 ? 1.587 4.191 -14.227 1 96.62 164 ALA B N 1
ATOM 2797 C CA . ALA B 1 164 ? 2.668 3.287 -14.617 1 96.62 164 ALA B CA 1
ATOM 2798 C C . ALA B 1 164 ? 2.268 2.43 -15.812 1 96.62 164 ALA B C 1
ATOM 2800 O O . ALA B 1 164 ? 1.119 1.99 -15.914 1 96.62 164 ALA B O 1
ATOM 2801 N N . ALA B 1 165 ? 3.236 2.199 -16.672 1 95.12 165 ALA B N 1
ATOM 2802 C CA . ALA B 1 165 ? 3.018 1.292 -17.797 1 95.12 165 ALA B CA 1
ATOM 2803 C C . ALA B 1 165 ? 3.197 -0.162 -17.375 1 95.12 165 ALA B C 1
ATOM 2805 O O . ALA B 1 165 ? 4.211 -0.519 -16.766 1 95.12 165 ALA B O 1
ATOM 2806 N N . SER B 1 166 ? 2.236 -1.001 -17.797 1 93.81 166 SER B N 1
ATOM 2807 C CA . SER B 1 166 ? 2.26 -2.4 -17.391 1 93.81 166 SER B CA 1
ATOM 2808 C C . SER B 1 166 ? 3.396 -3.158 -18.062 1 93.81 166 SER B C 1
ATOM 2810 O O . SER B 1 166 ? 3.916 -4.129 -17.516 1 93.81 166 SER B O 1
ATOM 2812 N N . SER B 1 167 ? 3.828 -2.711 -19.156 1 93.19 167 SER B N 1
ATOM 2813 C CA . SER B 1 167 ? 4.797 -3.434 -19.984 1 93.19 167 SER B CA 1
ATOM 2814 C C . SER B 1 167 ? 6.16 -3.494 -19.297 1 93.19 167 SER B C 1
ATOM 2816 O O . SER B 1 167 ? 6.945 -4.41 -19.547 1 93.19 167 SER B O 1
ATOM 2818 N N . ASN B 1 168 ? 6.434 -2.66 -18.344 1 94.19 168 ASN B N 1
ATOM 2819 C CA . ASN B 1 168 ? 7.762 -2.59 -17.75 1 94.19 168 ASN B CA 1
ATOM 2820 C C . ASN B 1 168 ? 7.711 -2.822 -16.234 1 94.19 168 ASN B C 1
ATOM 2822 O O . ASN B 1 168 ? 8.672 -2.531 -15.523 1 94.19 168 ASN B O 1
ATOM 2826 N N . SER B 1 169 ? 6.621 -3.311 -15.742 1 97.56 169 SER B N 1
ATOM 2827 C CA . SER B 1 169 ? 6.406 -3.375 -14.297 1 97.56 169 SER B CA 1
ATOM 2828 C C . SER B 1 169 ? 7.344 -4.383 -13.648 1 97.56 169 SER B C 1
ATOM 2830 O O . SER B 1 169 ? 7.895 -4.125 -12.578 1 97.56 169 SER B O 1
ATOM 2832 N N . ALA B 1 170 ? 7.531 -5.547 -14.328 1 97.75 170 ALA B N 1
ATOM 2833 C CA . ALA B 1 170 ? 8.391 -6.578 -13.75 1 97.75 170 ALA B CA 1
ATOM 2834 C C . ALA B 1 170 ? 9.828 -6.074 -13.609 1 97.75 170 ALA B C 1
ATOM 2836 O O . ALA B 1 170 ? 10.445 -6.238 -12.555 1 97.75 170 ALA B O 1
ATOM 2837 N N . HIS B 1 171 ? 10.281 -5.461 -14.656 1 96.94 171 HIS B N 1
ATOM 2838 C CA . HIS B 1 171 ? 11.633 -4.914 -14.641 1 96.94 171 HIS B CA 1
ATOM 2839 C C . HIS B 1 171 ? 11.766 -3.805 -13.602 1 96.94 171 HIS B C 1
ATOM 2841 O O . HIS B 1 171 ? 12.719 -3.793 -12.82 1 96.94 171 HIS B O 1
ATOM 2847 N N . THR B 1 172 ? 10.836 -2.902 -13.562 1 97.81 172 THR B N 1
ATOM 2848 C CA . THR B 1 172 ? 10.844 -1.788 -12.617 1 97.81 172 THR B CA 1
ATOM 2849 C C . THR B 1 172 ? 10.852 -2.297 -11.18 1 97.81 172 THR B C 1
ATOM 2851 O O . THR B 1 172 ? 11.648 -1.837 -10.359 1 97.81 172 THR B O 1
ATOM 2854 N N . LEU B 1 173 ? 10.008 -3.268 -10.867 1 98.38 173 LEU B N 1
ATOM 2855 C CA . LEU B 1 173 ? 9.922 -3.822 -9.523 1 98.38 173 LEU B CA 1
ATOM 2856 C C . LEU B 1 173 ? 11.234 -4.492 -9.125 1 98.38 173 LEU B C 1
ATOM 2858 O O . LEU B 1 173 ? 11.703 -4.324 -7.996 1 98.38 173 LEU B O 1
ATOM 2862 N N . GLU B 1 174 ? 11.734 -5.23 -10.07 1 97.81 174 GLU B N 1
ATOM 2863 C CA . GLU B 1 174 ? 12.992 -5.902 -9.781 1 97.81 174 GLU B CA 1
ATOM 2864 C C . GLU B 1 174 ? 14.109 -4.895 -9.523 1 97.81 174 GLU B C 1
ATOM 2866 O O . GLU B 1 174 ? 14.82 -4.992 -8.523 1 97.81 174 GLU B O 1
ATOM 2871 N N . GLN B 1 175 ? 14.289 -3.889 -10.375 1 96.31 175 GLN B N 1
ATOM 2872 C CA . GLN B 1 175 ? 15.336 -2.881 -10.242 1 96.31 175 GLN B CA 1
ATOM 2873 C C . GLN B 1 175 ? 15.172 -2.072 -8.961 1 96.31 175 GLN B C 1
ATOM 2875 O O . GLN B 1 175 ? 16.125 -1.876 -8.219 1 96.31 175 GLN B O 1
ATOM 2880 N N . MET B 1 176 ? 13.961 -1.674 -8.703 1 96.88 176 MET B N 1
ATOM 2881 C CA . MET B 1 176 ? 13.711 -0.847 -7.523 1 96.88 176 MET B CA 1
ATOM 2882 C C . MET B 1 176 ? 13.906 -1.649 -6.242 1 96.88 176 MET B C 1
ATOM 2884 O O . MET B 1 176 ? 14.477 -1.145 -5.27 1 96.88 176 MET B O 1
ATOM 2888 N N . PHE B 1 177 ? 13.445 -2.893 -6.254 1 98.12 177 PHE B N 1
ATOM 2889 C CA . PHE B 1 177 ? 13.555 -3.684 -5.031 1 98.12 177 PHE B CA 1
ATOM 2890 C C . PHE B 1 177 ? 15.008 -4.051 -4.758 1 98.12 177 PHE B C 1
ATOM 2892 O O . PHE B 1 177 ? 15.461 -4.004 -3.613 1 98.12 177 PHE B O 1
ATOM 2899 N N . LEU B 1 178 ? 15.766 -4.387 -5.789 1 97.25 178 LEU B N 1
ATOM 2900 C CA . LEU B 1 178 ? 17.109 -4.914 -5.605 1 97.25 178 LEU B CA 1
ATOM 2901 C C . LEU B 1 178 ? 18.141 -3.781 -5.551 1 97.25 178 LEU B C 1
ATOM 2903 O O . LEU B 1 178 ? 19.094 -3.842 -4.777 1 97.25 178 LEU B O 1
ATOM 2907 N N . HIS B 1 179 ? 17.922 -2.68 -6.371 1 95.81 179 HIS B N 1
ATOM 2908 C CA . HIS B 1 179 ? 19.016 -1.729 -6.582 1 95.81 179 HIS B CA 1
ATOM 2909 C C . HIS B 1 179 ? 18.594 -0.316 -6.195 1 95.81 179 HIS B C 1
ATOM 2911 O O . HIS B 1 179 ? 19.422 0.592 -6.141 1 95.81 179 HIS B O 1
ATOM 2917 N N . GLY B 1 180 ? 17.344 -0.106 -5.969 1 96.81 180 GLY B N 1
ATOM 2918 C CA . GLY B 1 180 ? 16.859 1.168 -5.449 1 96.81 180 GLY B CA 1
ATOM 2919 C C . GLY B 1 180 ? 16.859 2.27 -6.492 1 96.81 180 GLY B C 1
ATOM 2920 O O . GLY B 1 180 ? 17.031 2.004 -7.684 1 96.81 180 GLY B O 1
ATOM 2921 N N . ALA B 1 181 ? 16.641 3.463 -6.105 1 96.56 181 ALA B N 1
ATOM 2922 C CA . ALA B 1 181 ? 16.359 4.605 -6.973 1 96.56 181 ALA B CA 1
ATOM 2923 C C . ALA B 1 181 ? 17.641 5.336 -7.355 1 96.56 181 ALA B C 1
ATOM 2925 O O . ALA B 1 181 ? 17.641 6.16 -8.273 1 96.56 181 ALA B O 1
ATOM 2926 N N . SER B 1 182 ? 18.719 5.125 -6.602 1 94.44 182 SER B N 1
ATOM 2927 C CA . SER B 1 182 ? 19.938 5.887 -6.832 1 94.44 182 SER B CA 1
ATOM 2928 C C . SER B 1 182 ? 20.484 5.633 -8.234 1 94.44 182 SER B C 1
ATOM 2930 O O . SER B 1 182 ? 20.422 4.512 -8.734 1 94.44 182 SER B O 1
ATOM 2932 N N . ASN B 1 183 ? 20.984 6.617 -8.742 1 90.75 183 ASN B N 1
ATOM 2933 C CA . ASN B 1 183 ? 21.688 6.492 -10.016 1 90.75 183 ASN B CA 1
ATOM 2934 C C . ASN B 1 183 ? 22.922 5.598 -9.891 1 90.75 183 ASN B C 1
ATOM 2936 O O . ASN B 1 183 ? 23.844 5.91 -9.148 1 90.75 183 ASN B O 1
ATOM 2940 N N . PRO B 1 184 ? 22.906 4.645 -10.633 1 81.5 184 PRO B N 1
ATOM 2941 C CA . PRO B 1 184 ? 24.031 3.725 -10.508 1 81.5 184 PRO B CA 1
ATOM 2942 C C . PRO B 1 184 ? 25.359 4.363 -10.906 1 81.5 184 PRO B C 1
ATOM 2944 O O . PRO B 1 184 ? 26.422 3.898 -10.484 1 81.5 184 PRO B O 1
ATOM 2947 N N . ALA B 1 185 ? 25.312 5.32 -11.727 1 78.31 185 ALA B N 1
ATOM 2948 C CA . ALA B 1 185 ? 26.547 5.988 -12.125 1 78.31 185 ALA B CA 1
ATOM 2949 C C . ALA B 1 185 ? 27.125 6.797 -10.977 1 78.31 185 ALA B C 1
ATOM 2951 O O . ALA B 1 185 ? 28.312 7.16 -10.992 1 78.31 185 ALA B O 1
ATOM 2952 N N . ARG B 1 186 ? 26.375 7.043 -9.984 1 69.44 186 ARG B N 1
ATOM 2953 C CA . ARG B 1 186 ? 26.828 7.824 -8.836 1 69.44 186 ARG B CA 1
ATOM 2954 C C . ARG B 1 186 ? 27.156 6.918 -7.656 1 69.44 186 ARG B C 1
ATOM 2956 O O . ARG B 1 186 ? 27.797 7.348 -6.695 1 69.44 186 ARG B O 1
ATOM 2963 N N . SER B 1 187 ? 26.469 5.637 -7.691 1 52.47 187 SER B N 1
ATOM 2964 C CA . SER B 1 187 ? 26.672 4.773 -6.531 1 52.47 187 SER B CA 1
ATOM 2965 C C . SER B 1 187 ? 27.969 3.986 -6.645 1 52.47 187 SER B C 1
ATOM 2967 O O . SER B 1 187 ? 28.438 3.684 -7.75 1 52.47 187 SER B O 1
#

Radius of gyration: 21.26 Å; Cα contacts (8 Å, |Δi|>4): 428; chains: 2; bounding box: 58×52×47 Å

Nearest PDB structures (foldseek):
  2v57-assembly2_D  TM=8.052E-01  e=9.361E-06  Mycolicibacterium smegmatis
  2wgb-assembly1_A  TM=7.431E-01  e=4.919E-05  Mycolicibacterium smegmatis
  2wgb-assembly1_B  TM=7.639E-01  e=1.295E-04  Mycolicibacterium smegmatis
  3nxc-assembly1_A-2  TM=5.194E-01  e=1.964E-03  Escherichia coli K-12
  9b7y-assembly1_D  TM=6.070E-01  e=1.713E-02  Mycobacterium tuberculosis H37Rv

pLDDT: mean 94.26, std 7.99, range [45.78, 98.62]

Organism: Pseudomonas aeruginosa (strain ATCC 15692 / DSM 22644 / CIP 104116 / JCM 14847 / LMG 12228 / 1C / PRS 101 / PAO1) (NCBI:txid208964)

Secondary structure (DSSP, 8-state):
----HHHHHHHHHHHHHHHH-TT--HHHHHHHHTS-HHHHHHHHSSHHHHHHHHHHHHHHHHHHHHHHTTTTTS-HHHHHHHHHHHHHTTHHHHHHHHHH--TTTT-TTTGGGGGHHHHHHHHHHHHHHHHTTSB-SSS-HHHHHHHHHHHHHHHHHHHHTTSS-GGGHHHHHHHHHHH-SB-TTT-/----HHHHHHHHHHHHHHHH-TT--HHHHHHHHTS-HHHHHHHHSSHHHHHHHHHHHHHHHHHHHHHHTTTTTS-HHHHHHHHHHHHHHTHHHHHHHHHH--TTTT-TTTGGGGGHHHHHHHHHHHHHHHHTTSB-SSS-HHHHHHHHHHHHHHHHHHHHTTSS-GGGHHHHHHHHHHH-SB-TTT-

Foldseek 3Di:
DPQDPVRVLLLLQLLLQCLVPVPDALQSSCVSSPHHSVVSCVVQVHPVSSLVVLVVVVLVLLVVLLVVLPLPPDDLLSSLLSSLVSLLVSLSSLLSVVVVDDPCCLPCVPVNVSCVVSLVSQLVSQVVCVVVVNDDVVDHSSVLSVVLSVLSSVLSNCVVVVNDDSVCSSVVSSCCSRPNDDDPVVD/DPQDPVRVLLLLQLLLLCLVPVPDALQSSCVSSPHHSVVSCVVQVHPVSSLVVLVVVVLVLLVVLLVVLPLPPDDLLSSLLSSLVSLLVSLSSLLSVVVVDDPCCLPCVPVNVSCVVSLVSQLVSQVVCVVVVNDDDVDHSSVLSVVLSCLSSVLSNCVVVVNDDSVCSSVVSSCCSRPNDDDPVVD

Solvent-accessible surface area (backbone atoms only — not comparable to full-atom values): 19756 Å² total; per-residue (Å²): 126,86,70,53,72,69,48,46,55,46,50,53,35,41,34,44,36,46,52,77,36,74,81,55,50,69,56,56,40,15,54,68,48,71,46,51,48,69,57,47,37,74,69,40,67,44,74,68,46,40,53,50,50,51,52,52,48,48,48,52,49,51,47,48,46,54,62,73,30,41,59,89,74,46,58,57,68,60,24,50,53,42,48,49,48,51,51,58,73,41,34,54,56,48,43,37,50,60,56,62,51,44,82,58,49,70,33,66,90,52,78,6,39,72,51,45,66,50,53,50,51,43,24,51,35,43,42,50,26,31,74,71,51,52,29,42,75,95,53,55,30,53,43,48,39,48,48,51,52,26,44,54,51,37,48,43,43,32,32,74,73,66,55,38,66,72,90,49,44,61,61,49,51,50,44,37,50,38,45,17,42,40,13,67,91,75,102,127,86,68,53,73,67,49,48,55,48,50,54,37,41,32,44,34,45,51,77,36,73,82,56,49,69,57,56,40,16,54,70,46,71,46,50,50,68,56,47,38,74,70,40,67,43,71,69,44,39,54,51,50,52,52,52,50,48,47,52,50,51,48,47,46,54,63,72,31,40,58,89,74,46,57,57,69,60,24,50,53,42,47,49,47,51,52,59,74,42,34,56,57,48,43,36,49,61,58,62,50,44,82,57,50,70,33,66,93,52,78,6,39,72,51,45,65,51,53,49,51,41,24,51,36,44,43,51,25,30,75,72,52,51,30,43,75,94,53,55,30,53,43,49,38,48,49,51,52,27,44,53,51,37,49,43,43,32,33,74,74,68,56,36,66,72,91,48,42,60,60,49,50,51,45,37,50,37,46,16,42,39,15,67,91,75,102

InterPro domains:
  IPR009057 Homedomain-like superfamily [SSF46689] (23-79)
  IPR036271 Tetracyclin repressor-like, C-terminal domain superfamily [SSF48498] (81-172)
  IPR050109 HTH-type, TetR-like transcriptional regulator [PTHR30055] (8-182)

Sequence (374 aa):
MTLISHDERLIKALAVAIVDRPRATLKELAEAAGVSKATLHRFCGTRDNLVQMLEDHGETVLNQIIQACDLEHAEPLEALQRLIKEHLTHRELLVFLVFQYRPDFLDPHGEGARWQSYLEALDAFFLRGQQKGVFRIDITAAVFTELFITLVYGMVDAERRGRAASSNSAHTLEQMFLHGASNPARSMTLISHDERLIKALAVAIVDRPRATLKELAEAAGVSKATLHRFCGTRDNLVQMLEDHGETVLNQIIQACDLEHAEPLEALQRLIKEHLTHRELLVFLVFQYRPDFLDPHGEGARWQSYLEALDAFFLRGQQKGVFRIDITAAVFTELFITLVYGMVDAERRGRAASSNSAHTLEQMFLHGASNPARS

GO terms:
  GO:0000976 transcription cis-regulatory region binding (F, IPI)
  GO:0001217 DNA-binding transcription repressor activity (F, IPI)
  G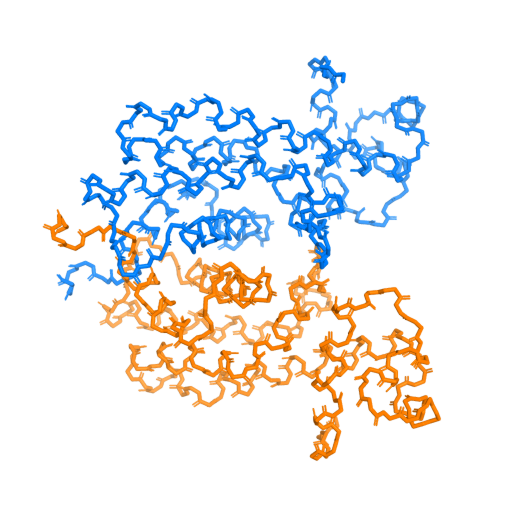O:0032993 protein-DNA complex (C, IPI)
  GO:0000976 transcription cis-regulatory region binding (F, IDA)
  GO:0045892 negative regulation of DNA-templated transcription (P, IMP)
  GO:0032410 negative regulation of transporter activity (P, IMP)